Protein AF-X1E036-F1 (afdb_monomer_lite)

Structure (mmCIF, N/CA/C/O backbone):
data_AF-X1E036-F1
#
_entry.id   AF-X1E036-F1
#
loop_
_atom_site.group_PDB
_atom_site.id
_atom_site.type_symbol
_atom_site.label_atom_id
_atom_site.label_alt_id
_atom_site.label_comp_id
_atom_site.label_asym_id
_atom_site.label_entity_id
_atom_site.label_seq_id
_atom_site.pdbx_PDB_ins_code
_atom_site.Cartn_x
_atom_site.Cartn_y
_atom_site.Cartn_z
_atom_site.occupancy
_atom_site.B_iso_or_equiv
_atom_site.auth_seq_id
_atom_site.auth_comp_id
_atom_site.auth_asym_id
_atom_site.auth_atom_id
_atom_site.pdbx_PDB_model_num
ATOM 1 N N . MET A 1 1 ? -11.735 22.036 -45.678 1.00 42.41 1 MET A N 1
ATOM 2 C CA . MET A 1 1 ? -10.714 22.902 -45.049 1.00 42.41 1 MET A CA 1
ATOM 3 C C . MET A 1 1 ? -10.884 22.744 -43.538 1.00 42.41 1 MET A C 1
ATOM 5 O O . MET A 1 1 ? -11.185 23.696 -42.845 1.00 42.41 1 MET A O 1
ATOM 9 N N . GLU A 1 2 ? -10.779 21.503 -43.062 1.00 46.94 2 GLU A N 1
ATOM 10 C CA . GLU A 1 2 ? -11.040 21.057 -41.685 1.00 46.94 2 GLU A CA 1
ATOM 11 C C . GLU A 1 2 ? -10.089 19.874 -41.465 1.00 46.94 2 GLU A C 1
ATOM 13 O O . GLU A 1 2 ? -10.475 18.733 -41.647 1.00 46.94 2 GLU A O 1
ATOM 18 N N . ASP A 1 3 ? -8.796 20.152 -41.287 1.00 43.28 3 ASP A N 1
ATOM 19 C CA . ASP A 1 3 ? -7.785 19.097 -41.058 1.00 43.28 3 ASP A CA 1
ATOM 20 C C . ASP A 1 3 ? -6.546 19.619 -40.301 1.00 43.28 3 ASP A C 1
ATOM 22 O O . ASP A 1 3 ? -5.477 19.031 -40.320 1.00 43.28 3 ASP A O 1
ATOM 26 N N . ARG A 1 4 ? -6.643 20.801 -39.670 1.00 43.25 4 ARG A N 1
ATOM 27 C CA . ARG A 1 4 ? -5.522 21.415 -38.924 1.00 43.25 4 ARG A CA 1
ATOM 28 C C . ARG A 1 4 ? -5.758 21.519 -37.423 1.00 43.25 4 ARG A C 1
ATOM 30 O O . ARG A 1 4 ? -4.828 21.836 -36.696 1.00 43.25 4 ARG A O 1
ATOM 37 N N . THR A 1 5 ? -6.981 21.276 -36.961 1.00 48.09 5 THR A N 1
ATOM 38 C CA . THR A 1 5 ? -7.356 21.392 -35.546 1.00 48.09 5 THR A CA 1
ATOM 39 C C . THR A 1 5 ? -7.108 20.102 -34.764 1.00 48.09 5 THR A C 1
ATOM 41 O O . THR A 1 5 ? -6.798 20.177 -33.578 1.00 48.09 5 THR A O 1
ATOM 44 N N . GLU A 1 6 ? -7.170 18.928 -35.404 1.00 40.09 6 GLU A N 1
ATOM 45 C CA . GLU A 1 6 ? -6.907 17.640 -34.737 1.00 40.09 6 GLU A CA 1
ATOM 46 C C . GLU A 1 6 ? -5.405 17.397 -34.498 1.00 40.09 6 GLU A C 1
ATOM 48 O O . GLU A 1 6 ? -5.024 16.963 -33.409 1.00 40.09 6 GLU A O 1
ATOM 53 N N . GLU A 1 7 ? -4.530 17.777 -35.439 1.00 36.72 7 GLU A N 1
ATOM 54 C CA . GLU A 1 7 ? -3.070 17.687 -35.252 1.00 36.72 7 GLU A CA 1
ATOM 55 C C . GLU A 1 7 ? -2.570 18.578 -34.104 1.00 36.72 7 GLU A C 1
ATOM 57 O O . GLU A 1 7 ? -1.719 18.161 -33.315 1.00 36.72 7 GLU A O 1
ATOM 62 N N . THR A 1 8 ? -3.112 19.790 -33.945 1.00 42.53 8 THR A N 1
ATOM 63 C CA . THR A 1 8 ? -2.677 20.716 -32.887 1.00 42.53 8 THR A CA 1
ATOM 64 C C . THR A 1 8 ? -3.065 20.244 -31.484 1.00 42.53 8 THR A C 1
ATOM 66 O O . THR A 1 8 ? -2.247 20.336 -30.570 1.00 42.53 8 THR A O 1
ATOM 69 N N . VAL A 1 9 ? -4.258 19.658 -31.314 1.00 45.53 9 VAL A N 1
ATOM 70 C CA . VAL A 1 9 ? -4.732 19.157 -30.008 1.00 45.53 9 VAL A CA 1
ATOM 71 C C . VAL A 1 9 ? -3.939 17.920 -29.572 1.00 45.53 9 VAL A C 1
ATOM 73 O O . VAL A 1 9 ? -3.512 17.83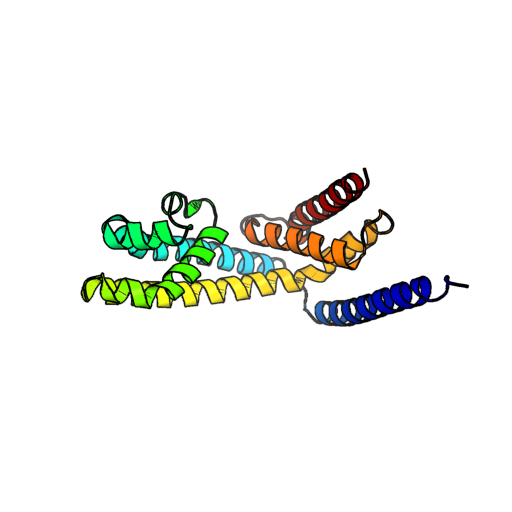1 -28.419 1.00 45.53 9 VAL A O 1
ATOM 76 N N . HIS A 1 10 ? -3.638 17.004 -30.500 1.00 40.03 10 HIS A N 1
ATOM 77 C CA . HIS A 1 10 ? -2.823 15.826 -30.191 1.00 40.03 10 HIS A CA 1
ATOM 78 C C . HIS A 1 10 ? -1.374 16.177 -29.824 1.00 40.03 10 HIS A C 1
ATOM 80 O O . HIS A 1 10 ? -0.767 15.515 -28.977 1.00 40.03 10 HIS A O 1
ATOM 86 N N . THR A 1 11 ? -0.821 17.233 -30.423 1.00 42.44 11 THR A N 1
ATOM 87 C CA . THR A 1 11 ? 0.558 17.664 -30.159 1.00 42.44 11 THR A CA 1
ATOM 88 C C . THR A 1 11 ? 0.688 18.350 -28.790 1.00 42.44 11 THR A C 1
ATOM 90 O O . THR A 1 11 ? 1.682 18.144 -28.093 1.00 42.44 11 THR A O 1
ATOM 93 N N . GLU A 1 12 ? -0.325 19.102 -28.346 1.00 42.06 12 GLU A N 1
ATOM 94 C CA . GLU A 1 12 ? -0.337 19.776 -27.037 1.00 42.06 12 GLU A CA 1
ATOM 95 C C . GLU A 1 12 ? -0.555 18.814 -25.854 1.00 42.06 12 GLU A C 1
ATOM 97 O O . GLU A 1 12 ? 0.140 18.923 -24.836 1.00 42.06 12 GLU A O 1
ATOM 102 N N . GLU A 1 13 ? -1.437 17.816 -25.989 1.00 46.97 13 GLU A N 1
ATOM 103 C CA . GLU A 1 13 ? -1.632 16.770 -24.969 1.00 46.97 13 GLU A CA 1
ATOM 104 C C . GLU A 1 13 ? -0.377 15.906 -24.782 1.00 46.97 13 GLU A C 1
ATOM 106 O O . GLU A 1 13 ? 0.028 15.611 -23.649 1.00 46.97 13 GLU A O 1
ATOM 111 N N . GLN A 1 14 ? 0.303 15.554 -25.881 1.00 46.31 14 GLN A N 1
ATOM 112 C CA . GLN A 1 14 ? 1.576 14.841 -25.804 1.00 46.31 14 GLN A CA 1
ATOM 113 C C . GLN A 1 14 ? 2.649 15.688 -25.108 1.00 46.31 14 GLN A C 1
ATOM 115 O O . GLN A 1 14 ? 3.360 15.165 -24.248 1.00 46.31 14 GLN A O 1
ATOM 120 N N . ASN A 1 15 ? 2.714 16.995 -25.367 1.00 47.44 15 ASN A N 1
ATOM 121 C CA . ASN A 1 15 ? 3.704 17.886 -24.754 1.00 47.44 15 ASN A CA 1
ATOM 122 C C . ASN A 1 15 ? 3.450 18.128 -23.246 1.00 47.44 15 ASN A C 1
ATOM 124 O O . ASN A 1 15 ? 4.388 18.144 -22.442 1.00 47.44 15 ASN A O 1
ATOM 128 N N . SER A 1 16 ? 2.181 18.228 -22.831 1.00 51.03 16 SER A N 1
ATOM 129 C CA . SER A 1 16 ? 1.771 18.320 -21.418 1.00 51.03 16 SER A CA 1
ATOM 130 C C . SER A 1 16 ? 2.067 17.025 -20.642 1.00 51.03 16 SER A C 1
ATOM 132 O O . SER A 1 16 ? 2.633 17.049 -19.538 1.00 51.03 16 SER A O 1
ATOM 134 N N . SER A 1 17 ? 1.782 15.869 -21.254 1.00 56.66 17 SER A N 1
ATOM 135 C CA . SER A 1 17 ? 2.112 14.561 -20.675 1.00 56.66 17 SER A CA 1
ATOM 136 C C . SER A 1 17 ? 3.628 14.351 -20.549 1.00 56.66 17 SER A C 1
ATOM 138 O O . SER A 1 17 ? 4.095 13.835 -19.533 1.00 56.66 17 SER A O 1
ATOM 140 N N . LEU A 1 18 ? 4.419 14.827 -21.517 1.00 55.28 18 LEU A N 1
ATOM 141 C CA . LEU A 1 18 ? 5.884 14.764 -21.503 1.00 55.28 18 LEU A CA 1
ATOM 142 C C . LEU A 1 18 ? 6.500 15.653 -20.411 1.00 55.28 18 LEU A C 1
ATOM 144 O O . LEU A 1 18 ? 7.426 15.208 -19.731 1.00 55.28 18 LEU A O 1
ATOM 148 N N . SER A 1 19 ? 5.960 16.855 -20.180 1.00 61.00 19 SER A N 1
ATOM 149 C CA . SER A 1 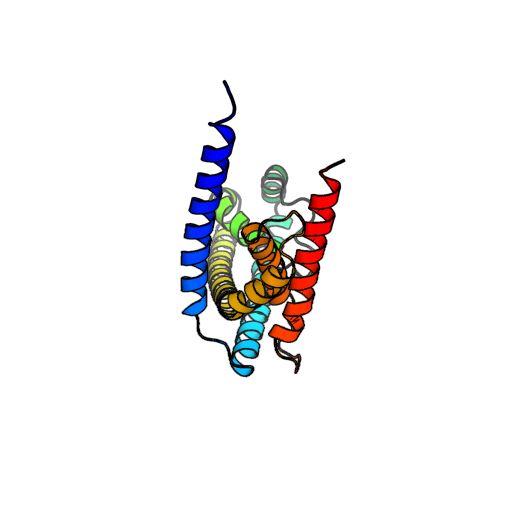19 ? 6.376 17.740 -19.076 1.00 61.00 19 SER A CA 1
ATOM 150 C C . SER A 1 19 ? 6.065 17.129 -17.697 1.00 61.00 19 SER A C 1
ATOM 152 O O . SER A 1 19 ? 6.891 17.141 -16.773 1.00 61.00 19 SER A O 1
ATOM 154 N N . THR A 1 20 ? 4.911 16.466 -17.585 1.00 76.38 20 THR A N 1
ATOM 155 C CA . THR A 1 20 ? 4.510 15.708 -16.387 1.00 76.38 20 THR A CA 1
ATOM 156 C C . THR A 1 20 ? 5.405 14.483 -16.155 1.00 76.38 20 THR A C 1
ATOM 158 O O . THR A 1 20 ? 5.807 14.203 -15.025 1.00 76.38 20 THR A O 1
ATOM 161 N N . ILE A 1 21 ? 5.792 13.767 -17.216 1.00 82.50 21 ILE A N 1
ATOM 162 C CA . ILE A 1 21 ? 6.725 12.635 -17.114 1.00 82.50 21 ILE A CA 1
ATOM 163 C C . ILE A 1 21 ? 8.131 13.124 -16.749 1.00 82.50 21 ILE A C 1
ATOM 165 O O . ILE A 1 21 ? 8.789 12.493 -15.925 1.00 82.50 21 ILE A O 1
ATOM 169 N N . GLY A 1 22 ? 8.600 14.238 -17.316 1.00 86.38 22 GLY A N 1
ATOM 170 C CA . GLY A 1 22 ? 9.922 14.800 -17.025 1.00 86.38 22 GLY A CA 1
ATOM 171 C C . GLY A 1 22 ? 10.107 15.120 -15.541 1.00 86.38 22 GLY A C 1
ATOM 172 O O . GLY A 1 22 ? 11.039 14.614 -14.913 1.00 86.38 22 GLY A O 1
ATOM 173 N N . SER A 1 23 ? 9.170 15.876 -14.961 1.00 87.06 23 SER A N 1
ATOM 174 C CA . SER A 1 23 ? 9.169 16.203 -13.525 1.00 87.06 23 SER A CA 1
ATOM 175 C C . SER A 1 23 ? 9.069 14.957 -12.632 1.00 87.06 23 SER A C 1
ATOM 177 O O . SER A 1 23 ? 9.777 14.848 -11.628 1.00 87.06 23 SER A O 1
ATOM 179 N N . TYR A 1 24 ? 8.263 13.966 -13.025 1.00 89.88 24 TYR A N 1
ATOM 180 C CA . TYR A 1 24 ? 8.199 12.672 -12.344 1.00 89.88 24 TYR A CA 1
ATOM 181 C C . TYR A 1 24 ? 9.543 11.924 -12.375 1.00 89.88 24 TYR A C 1
ATOM 183 O O . TYR A 1 24 ? 10.010 11.444 -11.338 1.00 89.88 24 TYR A O 1
ATOM 191 N N . LEU A 1 25 ? 10.188 11.839 -13.544 1.00 91.31 25 LEU A N 1
ATOM 192 C CA . LEU A 1 25 ? 11.479 11.167 -13.716 1.00 91.31 25 LEU A CA 1
ATOM 193 C C . LEU A 1 25 ? 12.591 11.844 -12.909 1.00 91.31 25 LEU A C 1
ATOM 195 O O . LEU A 1 25 ? 13.431 11.153 -12.326 1.00 91.31 25 LEU A O 1
ATOM 199 N N . GLU A 1 26 ? 12.576 13.174 -12.838 1.00 90.81 26 GLU A N 1
ATOM 200 C CA . GLU A 1 26 ? 13.492 13.935 -11.992 1.00 90.81 26 GLU A CA 1
ATOM 201 C C . GLU A 1 26 ? 13.259 13.623 -10.505 1.00 90.81 26 GLU A C 1
ATOM 203 O O . GLU A 1 26 ? 14.212 13.350 -9.769 1.00 90.81 26 GLU A O 1
ATOM 208 N N . GLY A 1 27 ? 11.994 13.589 -10.073 1.00 90.19 27 GLY A N 1
ATOM 209 C CA . GLY A 1 27 ? 11.611 13.264 -8.699 1.00 90.19 27 GLY A CA 1
ATOM 210 C C . GLY A 1 27 ? 12.123 11.895 -8.250 1.00 90.19 27 GLY A C 1
ATOM 211 O O . GLY A 1 27 ? 12.810 11.794 -7.233 1.00 90.19 27 GLY A O 1
ATOM 212 N N . ILE A 1 28 ? 11.871 10.844 -9.037 1.00 91.81 28 ILE A N 1
ATOM 213 C CA . ILE A 1 28 ? 12.313 9.480 -8.694 1.00 91.81 28 ILE A CA 1
ATOM 214 C C . ILE A 1 28 ? 13.831 9.290 -8.825 1.00 91.81 28 ILE A C 1
ATOM 216 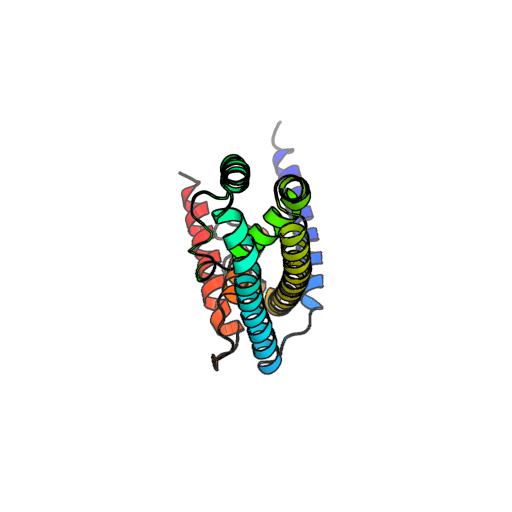O O . ILE A 1 28 ? 14.389 8.358 -8.247 1.00 91.81 28 ILE A O 1
ATOM 220 N N . GLY A 1 29 ? 14.508 10.139 -9.606 1.00 89.44 29 GLY A N 1
ATOM 221 C CA . GLY A 1 29 ? 15.963 10.127 -9.749 1.00 89.44 29 GLY A CA 1
ATOM 222 C C . GLY A 1 29 ? 16.688 10.577 -8.479 1.00 89.44 29 GLY A C 1
ATOM 223 O O . GLY A 1 29 ? 17.793 10.103 -8.215 1.00 89.44 29 GLY A O 1
ATOM 224 N N . LYS A 1 30 ? 16.048 11.440 -7.677 1.00 92.56 30 LYS A N 1
ATOM 225 C CA . LYS A 1 30 ? 16.579 11.975 -6.412 1.00 92.56 30 LYS A CA 1
ATOM 226 C C . LYS A 1 30 ? 16.405 11.015 -5.230 1.00 92.56 30 LYS A C 1
ATOM 228 O O . LYS A 1 30 ? 17.098 11.161 -4.225 1.00 92.56 30 LYS A O 1
ATOM 233 N N . THR A 1 31 ? 15.503 10.036 -5.323 1.00 91.75 31 THR A N 1
ATOM 234 C CA . THR A 1 31 ? 15.271 9.070 -4.242 1.00 91.75 31 THR A CA 1
ATOM 235 C C . THR A 1 31 ? 16.433 8.068 -4.140 1.00 91.75 31 THR A C 1
ATOM 237 O O . THR A 1 31 ? 16.758 7.409 -5.135 1.00 91.75 31 THR A O 1
ATOM 240 N N . PRO A 1 32 ? 17.058 7.902 -2.957 1.00 92.75 32 PRO A N 1
ATOM 241 C CA . PRO A 1 32 ? 18.135 6.936 -2.769 1.00 92.75 32 PRO A CA 1
ATOM 242 C C . PRO A 1 32 ? 17.632 5.491 -2.895 1.00 92.75 32 PRO A C 1
ATOM 244 O O . PRO A 1 32 ? 16.486 5.176 -2.569 1.00 92.75 32 PRO A O 1
ATOM 247 N N . LEU A 1 33 ? 18.513 4.604 -3.363 1.00 93.88 33 LEU A N 1
ATOM 248 C CA . LEU A 1 33 ? 18.241 3.168 -3.412 1.00 93.88 33 LEU A CA 1
ATOM 249 C C . LEU A 1 33 ? 18.361 2.561 -2.014 1.00 93.88 33 LEU A C 1
ATOM 251 O O . LEU A 1 33 ? 19.227 2.959 -1.241 1.00 93.88 33 LEU A O 1
ATOM 255 N N . LEU A 1 34 ? 17.529 1.560 -1.735 1.00 94.69 34 LEU A N 1
ATOM 256 C CA . LEU A 1 34 ? 17.585 0.817 -0.481 1.00 94.69 34 LEU A CA 1
ATOM 257 C C . LEU A 1 34 ? 18.622 -0.310 -0.552 1.00 94.69 34 LEU A C 1
ATOM 259 O O . LEU A 1 34 ? 18.769 -0.996 -1.577 1.00 94.69 34 LEU A O 1
ATOM 263 N N . THR A 1 35 ? 19.306 -0.537 0.563 1.00 95.75 35 THR A N 1
ATOM 264 C CA . THR A 1 35 ? 20.093 -1.751 0.793 1.00 95.75 35 THR A CA 1
ATOM 265 C C . THR A 1 35 ? 19.175 -2.955 1.020 1.00 95.75 35 THR A C 1
ATOM 267 O O . THR A 1 35 ? 17.964 -2.826 1.220 1.00 95.75 35 THR A O 1
ATOM 270 N N . LYS A 1 36 ? 19.739 -4.168 0.988 1.00 93.75 36 LYS A N 1
ATOM 271 C CA . LYS A 1 36 ? 18.973 -5.397 1.248 1.00 93.75 36 LYS A CA 1
ATOM 272 C C . LYS A 1 36 ? 18.427 -5.416 2.682 1.00 93.75 36 LYS A C 1
ATOM 274 O O . LYS A 1 36 ? 17.318 -5.889 2.928 1.00 93.75 36 LYS A O 1
ATOM 279 N N . GLU A 1 37 ? 19.210 -4.900 3.617 1.00 93.81 37 GLU A N 1
ATOM 280 C CA . GLU A 1 37 ? 18.885 -4.793 5.031 1.00 93.81 37 GLU A CA 1
ATOM 281 C C . GLU A 1 37 ? 17.745 -3.789 5.236 1.00 93.81 37 GLU A C 1
ATOM 283 O O . GLU A 1 37 ? 16.747 -4.125 5.872 1.00 93.81 37 GLU A O 1
ATOM 288 N N . GLU A 1 38 ? 17.819 -2.615 4.603 1.00 95.56 38 GLU A N 1
ATOM 289 C CA . GLU A 1 38 ? 16.750 -1.612 4.650 1.00 95.56 38 GLU A CA 1
ATOM 290 C C . GLU A 1 38 ? 15.446 -2.117 4.011 1.00 95.56 38 GLU A C 1
ATOM 292 O O . GLU A 1 38 ? 14.366 -1.899 4.567 1.00 95.56 38 GLU A O 1
ATOM 297 N N . GLU A 1 39 ? 15.526 -2.827 2.874 1.00 95.38 39 GLU A N 1
ATOM 298 C CA . GLU A 1 39 ? 14.379 -3.502 2.242 1.00 95.38 39 GLU A CA 1
ATOM 299 C C . GLU A 1 39 ? 13.704 -4.467 3.230 1.00 95.38 39 GLU A C 1
ATOM 301 O O . GLU A 1 39 ? 12.476 -4.473 3.371 1.00 95.38 39 GLU A O 1
ATOM 306 N N . ARG A 1 40 ? 14.505 -5.273 3.938 1.00 94.69 40 ARG A N 1
ATOM 307 C CA . ARG A 1 40 ? 14.022 -6.247 4.920 1.00 94.69 40 ARG A CA 1
ATOM 308 C C . ARG A 1 40 ? 13.373 -5.569 6.123 1.00 94.69 40 ARG A C 1
ATOM 310 O O . ARG A 1 40 ? 12.308 -6.005 6.560 1.00 94.69 40 ARG A O 1
ATOM 317 N N . GLU A 1 41 ? 13.989 -4.524 6.661 1.00 95.62 41 GLU A N 1
ATOM 318 C CA . GLU A 1 41 ? 13.446 -3.788 7.803 1.00 95.62 41 GLU A CA 1
ATOM 319 C C . GLU A 1 41 ? 12.133 -3.081 7.466 1.00 95.62 41 GLU A C 1
ATOM 321 O O . GLU A 1 41 ? 11.172 -3.182 8.232 1.00 95.62 41 GLU A O 1
ATOM 326 N N . LEU A 1 42 ? 12.058 -2.419 6.307 1.00 95.56 42 LEU A N 1
ATOM 327 C CA . LEU A 1 42 ? 10.830 -1.786 5.824 1.00 95.56 42 LEU A CA 1
ATOM 328 C C . LEU A 1 42 ? 9.708 -2.810 5.661 1.00 95.56 42 LEU A C 1
ATOM 330 O O . LEU A 1 42 ? 8.620 -2.634 6.210 1.00 95.56 42 LEU A O 1
ATOM 334 N N . ALA A 1 43 ? 9.983 -3.919 4.973 1.00 94.88 43 ALA A N 1
ATOM 335 C CA . ALA A 1 43 ? 9.006 -4.982 4.776 1.00 94.88 43 ALA A CA 1
ATOM 336 C C . ALA A 1 43 ? 8.540 -5.604 6.106 1.00 94.88 43 ALA A C 1
ATOM 338 O O . ALA A 1 43 ? 7.357 -5.920 6.267 1.00 94.88 43 ALA A O 1
ATOM 339 N N . LYS A 1 44 ? 9.445 -5.738 7.085 1.00 95.56 44 LYS A N 1
ATOM 340 C CA . LYS A 1 44 ? 9.108 -6.188 8.440 1.00 95.56 44 LYS A CA 1
ATOM 341 C C . LYS A 1 44 ? 8.153 -5.210 9.131 1.00 95.56 44 LYS A C 1
ATOM 343 O O . LYS A 1 44 ? 7.092 -5.649 9.572 1.00 95.56 44 LYS A O 1
ATOM 348 N N . ARG A 1 45 ? 8.469 -3.908 9.160 1.00 95.75 45 ARG A N 1
ATOM 349 C CA . ARG A 1 45 ? 7.608 -2.884 9.784 1.00 95.75 45 ARG A CA 1
ATOM 350 C C . ARG A 1 45 ? 6.229 -2.802 9.136 1.00 95.75 45 ARG A C 1
ATOM 352 O O . ARG A 1 45 ? 5.229 -2.750 9.847 1.00 95.75 45 ARG A O 1
ATOM 359 N N . ILE A 1 46 ? 6.156 -2.880 7.804 1.00 93.50 46 ILE A N 1
ATOM 360 C CA . ILE A 1 46 ? 4.882 -2.911 7.068 1.00 93.50 46 ILE A CA 1
ATOM 361 C C . ILE A 1 46 ? 4.042 -4.121 7.501 1.00 93.50 46 ILE A C 1
ATOM 363 O O . ILE A 1 46 ? 2.847 -3.986 7.772 1.00 93.50 46 ILE A O 1
ATOM 367 N N . LYS A 1 47 ? 4.648 -5.311 7.590 1.00 91.62 47 LYS A N 1
ATOM 368 C CA . LYS A 1 47 ? 3.951 -6.550 7.972 1.00 91.62 47 LYS A CA 1
ATOM 369 C C . LYS A 1 47 ? 3.487 -6.528 9.431 1.00 91.62 47 LYS A C 1
ATOM 371 O O . LYS A 1 47 ? 2.330 -6.849 9.697 1.00 91.62 47 LYS A O 1
ATOM 376 N N . GLU A 1 48 ? 4.348 -6.111 10.354 1.00 93.00 48 GLU A N 1
ATOM 377 C CA . GLU A 1 48 ? 4.018 -5.984 11.780 1.00 93.00 48 GLU A CA 1
ATOM 378 C C . GLU A 1 48 ? 2.939 -4.924 12.019 1.00 93.00 48 GLU A C 1
ATOM 380 O O . GLU A 1 48 ? 1.993 -5.154 12.772 1.00 93.00 48 GLU A O 1
ATOM 385 N N . GLY A 1 49 ? 3.021 -3.789 11.326 1.00 92.69 49 GLY A N 1
ATOM 386 C CA . GLY A 1 49 ? 2.016 -2.739 11.406 1.00 92.69 49 GLY A CA 1
ATOM 387 C C . GLY A 1 49 ? 0.647 -3.187 10.882 1.00 92.69 49 GLY A C 1
ATOM 388 O O . GLY A 1 49 ? -0.361 -2.962 11.551 1.00 92.69 49 GLY A O 1
ATOM 389 N N . LYS A 1 50 ? 0.597 -3.925 9.762 1.00 89.25 50 LYS A N 1
ATOM 390 C CA . LYS A 1 50 ? -0.641 -4.555 9.260 1.00 89.25 50 LYS A CA 1
ATOM 391 C C . LYS A 1 50 ? -1.244 -5.530 10.279 1.00 89.25 50 LYS A C 1
ATOM 393 O O . LYS A 1 50 ? -2.444 -5.477 10.538 1.00 89.25 50 LYS A O 1
ATOM 398 N N . GLN A 1 51 ? -0.423 -6.380 10.897 1.00 89.69 51 GLN A N 1
ATOM 399 C CA . GLN A 1 51 ? -0.874 -7.305 11.948 1.00 89.69 51 GLN A CA 1
ATOM 400 C C . GLN A 1 51 ? -1.402 -6.563 13.179 1.00 89.69 51 GLN A C 1
ATOM 402 O O . GLN A 1 51 ? -2.450 -6.918 13.721 1.00 89.69 51 GLN A O 1
ATOM 407 N N . LYS A 1 52 ? -0.717 -5.492 13.588 1.00 92.25 52 LYS A N 1
ATOM 408 C CA . LYS A 1 52 ? -1.148 -4.649 14.700 1.00 92.25 52 LYS A CA 1
ATOM 409 C C . LYS A 1 52 ? -2.480 -3.956 14.405 1.00 92.25 52 LYS A C 1
ATOM 411 O O . LYS A 1 52 ? -3.341 -3.923 15.279 1.00 92.25 52 LYS A O 1
ATOM 416 N N . LEU A 1 53 ? -2.690 -3.460 13.182 1.00 90.38 53 LEU A N 1
ATOM 417 C CA . LEU A 1 53 ? -3.981 -2.905 12.762 1.00 90.38 53 LEU A CA 1
ATOM 418 C C . LEU A 1 53 ? -5.100 -3.935 12.882 1.00 90.38 53 LEU A C 1
ATOM 420 O O . LEU A 1 53 ? -6.130 -3.639 13.478 1.00 90.38 53 LEU A O 1
ATOM 424 N N . ILE A 1 54 ? -4.887 -5.153 12.381 1.00 88.19 54 ILE A N 1
ATOM 425 C CA . ILE A 1 54 ? -5.870 -6.234 12.502 1.00 88.19 54 ILE A CA 1
ATOM 426 C C . ILE A 1 54 ? -6.218 -6.482 13.973 1.00 88.19 54 ILE A C 1
ATOM 428 O O . ILE A 1 54 ? -7.395 -6.536 14.329 1.00 88.19 54 ILE A O 1
ATOM 432 N N . GLN A 1 55 ? -5.206 -6.588 14.838 1.00 89.56 55 GLN A N 1
ATOM 433 C CA . GLN A 1 55 ? -5.406 -6.819 16.267 1.00 89.56 55 GLN A CA 1
ATOM 434 C C . GLN A 1 55 ? -6.199 -5.686 16.931 1.00 89.56 55 GLN A C 1
ATOM 436 O O . GLN A 1 55 ? -7.135 -5.962 17.681 1.00 89.56 55 GLN A O 1
ATOM 441 N N . LEU A 1 56 ? -5.856 -4.427 16.639 1.00 90.56 56 LEU A N 1
ATOM 442 C CA . LEU A 1 56 ? -6.564 -3.256 17.159 1.00 90.56 56 LEU A CA 1
ATOM 443 C C . LEU A 1 56 ? -8.030 -3.258 16.716 1.00 90.56 56 LEU A C 1
ATOM 445 O O . LEU A 1 56 ? -8.921 -3.008 17.526 1.00 90.56 56 LEU A O 1
ATOM 449 N N . MET A 1 57 ? -8.297 -3.620 15.462 1.00 87.00 57 MET A N 1
ATOM 450 C CA . MET A 1 57 ? -9.644 -3.585 14.896 1.00 87.00 57 MET A CA 1
ATOM 451 C C . MET A 1 57 ? -10.577 -4.674 15.432 1.00 87.00 57 MET A C 1
ATOM 453 O O . MET A 1 57 ? -11.793 -4.486 15.367 1.00 87.00 57 MET A O 1
ATOM 457 N N . ARG A 1 58 ? -10.069 -5.760 16.034 1.00 85.56 58 ARG A N 1
ATOM 458 C CA . ARG A 1 58 ? -10.917 -6.803 16.651 1.00 85.56 58 ARG A CA 1
ATOM 459 C C . ARG A 1 58 ? -11.852 -6.232 17.724 1.00 85.56 58 ARG A C 1
ATOM 461 O O . ARG A 1 58 ? -13.042 -6.519 17.712 1.00 85.56 58 ARG A O 1
ATOM 468 N N . GLY A 1 59 ? -11.347 -5.343 18.584 1.00 85.06 59 GLY A N 1
ATOM 469 C CA . GLY A 1 59 ? -12.129 -4.753 19.677 1.00 85.06 59 GLY A CA 1
ATOM 470 C C . GLY A 1 59 ? -13.354 -3.950 19.210 1.00 85.06 59 GLY A C 1
ATOM 471 O O . GLY A 1 59 ? -14.469 -4.271 19.620 1.00 85.06 59 GLY A O 1
ATOM 472 N N . PRO A 1 60 ? -13.187 -2.918 18.360 1.00 84.62 60 PRO A N 1
ATOM 473 C CA . PRO A 1 60 ? -14.303 -2.171 17.785 1.00 84.62 60 PRO A CA 1
ATOM 474 C C . PRO A 1 60 ? -15.258 -3.066 16.992 1.00 84.62 60 PRO A C 1
ATOM 476 O O . PRO A 1 60 ? -16.468 -2.908 17.118 1.00 84.62 60 PRO A O 1
ATOM 479 N N . SER A 1 61 ? -14.730 -4.042 16.245 1.00 82.81 61 SER A N 1
ATOM 480 C CA . SER A 1 61 ? -15.544 -5.000 15.482 1.00 82.81 61 SER A CA 1
ATOM 481 C C . SER A 1 61 ? -16.483 -5.801 16.384 1.00 82.81 61 SER A C 1
ATOM 483 O O . SER A 1 61 ? -17.667 -5.923 16.083 1.00 82.81 61 SER A O 1
ATOM 485 N N . ASP A 1 62 ? -15.990 -6.294 17.523 1.00 84.06 62 ASP A N 1
ATOM 486 C CA . ASP A 1 62 ? -16.805 -7.038 18.488 1.00 84.06 62 ASP A CA 1
ATOM 487 C C . ASP A 1 62 ? -17.909 -6.175 19.105 1.00 84.06 62 ASP A C 1
ATOM 489 O O . ASP A 1 62 ? -19.020 -6.657 19.324 1.00 84.06 62 ASP A O 1
ATOM 493 N N . ILE A 1 63 ? -17.622 -4.899 19.386 1.00 83.69 63 ILE A N 1
ATOM 494 C CA . ILE A 1 63 ? -18.613 -3.961 19.936 1.00 83.69 63 ILE A CA 1
ATOM 495 C C . ILE A 1 63 ? -19.697 -3.670 18.895 1.00 83.69 63 ILE A C 1
ATOM 497 O O . ILE A 1 63 ? -20.885 -3.715 19.214 1.00 83.69 63 ILE A O 1
ATOM 501 N N . ILE A 1 64 ? -19.294 -3.423 17.647 1.00 82.56 64 ILE A N 1
ATOM 502 C CA . ILE A 1 64 ? -20.211 -3.182 16.531 1.00 82.56 64 ILE A CA 1
ATOM 503 C C . ILE A 1 64 ? -21.102 -4.402 16.310 1.00 82.56 64 ILE A C 1
ATOM 505 O O . ILE A 1 64 ? -22.318 -4.259 16.284 1.00 82.56 64 ILE A O 1
ATOM 509 N N . ASN A 1 65 ? -20.521 -5.602 16.235 1.00 81.50 65 ASN A N 1
ATOM 510 C CA . ASN A 1 65 ? -21.260 -6.841 15.984 1.00 81.50 65 ASN A CA 1
ATOM 511 C C . ASN A 1 65 ? -22.243 -7.209 17.104 1.00 81.50 65 ASN A C 1
ATOM 513 O O . ASN A 1 65 ? -23.221 -7.909 16.852 1.00 81.50 65 ASN A O 1
ATOM 517 N N . LYS A 1 66 ? -22.012 -6.744 18.336 1.00 84.00 66 LYS A N 1
ATOM 518 C CA . LYS A 1 66 ? -22.918 -6.974 19.473 1.00 84.00 66 LYS A CA 1
ATOM 519 C C . LYS A 1 66 ? -24.052 -5.952 19.564 1.00 84.00 66 LYS A C 1
ATOM 521 O O . LYS A 1 66 ? -25.011 -6.196 20.292 1.00 84.00 66 LYS A O 1
ATOM 526 N N . ASN A 1 67 ? -23.975 -4.830 18.847 1.00 82.69 67 ASN A N 1
ATOM 527 C CA . ASN A 1 67 ? -24.984 -3.776 18.894 1.00 82.69 67 ASN A CA 1
ATOM 528 C C . ASN A 1 67 ? -25.787 -3.728 17.582 1.00 82.69 67 ASN A C 1
ATOM 530 O O . ASN A 1 67 ? -25.282 -3.337 16.529 1.00 82.69 67 ASN A O 1
ATOM 534 N N . ARG A 1 68 ? -27.072 -4.099 17.658 1.00 81.62 68 ARG A N 1
ATOM 535 C CA . ARG A 1 68 ? -27.976 -4.168 16.498 1.00 81.62 68 ARG A CA 1
ATOM 536 C C . ARG A 1 68 ? -28.143 -2.820 15.790 1.00 81.62 68 ARG A C 1
ATOM 538 O O . ARG A 1 68 ? -28.234 -2.793 14.567 1.00 81.62 68 ARG A O 1
ATOM 545 N N . GLU A 1 69 ? -28.176 -1.719 16.533 1.00 81.75 69 GLU A N 1
ATOM 546 C CA . GLU A 1 69 ? -28.341 -0.377 15.968 1.00 81.75 69 GLU A CA 1
ATOM 547 C C . GLU A 1 69 ? -27.093 0.053 15.188 1.00 81.75 69 GLU A C 1
ATOM 549 O O . GLU A 1 69 ? -27.205 0.523 14.054 1.00 81.75 69 GLU A O 1
ATOM 554 N N . LEU A 1 70 ? -25.900 -0.221 15.733 1.00 79.62 70 LEU A N 1
ATOM 555 C CA . LEU A 1 70 ? -24.640 -0.025 15.012 1.00 79.62 70 LEU A CA 1
ATOM 556 C C . LEU A 1 70 ? -24.578 -0.895 13.755 1.00 79.62 70 LEU A C 1
ATOM 558 O O . LEU A 1 70 ? -24.263 -0.389 12.680 1.00 79.62 70 LEU A O 1
ATOM 562 N N . LEU A 1 71 ? -24.922 -2.182 13.853 1.00 76.62 71 LEU A N 1
ATOM 563 C CA . LEU A 1 71 ? -24.958 -3.077 12.694 1.00 76.62 71 LEU A CA 1
ATOM 564 C C . LEU A 1 71 ? -25.834 -2.525 11.564 1.00 76.62 71 LEU A C 1
ATOM 566 O O . LEU A 1 71 ? -25.402 -2.516 10.413 1.00 76.62 71 LEU A O 1
ATOM 570 N N . VAL A 1 72 ? -27.034 -2.030 11.880 1.00 80.06 72 VAL A N 1
ATOM 571 C CA . VAL A 1 72 ? -27.944 -1.441 10.885 1.00 80.06 72 VAL A CA 1
ATOM 572 C C . VAL A 1 72 ? -27.375 -0.146 10.304 1.00 80.06 72 VAL A C 1
ATOM 574 O O . VAL A 1 72 ? -27.420 0.040 9.085 1.00 80.06 72 VAL A O 1
ATOM 577 N N . LEU A 1 73 ? -26.811 0.732 11.140 1.00 78.12 73 LEU A N 1
ATOM 578 C CA . LEU A 1 73 ? -26.161 1.974 10.703 1.00 78.12 73 LEU A CA 1
ATOM 579 C C . LEU A 1 73 ? -25.072 1.686 9.666 1.00 78.12 73 LEU A C 1
ATOM 581 O O . LEU A 1 73 ? -25.000 2.317 8.611 1.00 78.12 73 LEU A O 1
ATOM 585 N N . PHE A 1 74 ? -24.274 0.666 9.937 1.00 71.81 74 PHE A N 1
ATOM 586 C CA . PHE A 1 74 ? -23.160 0.286 9.097 1.00 71.81 74 PHE A CA 1
ATOM 587 C C . PHE A 1 74 ? -23.562 -0.529 7.856 1.00 71.81 74 PHE A C 1
ATOM 589 O O . PHE A 1 74 ? -22.925 -0.402 6.806 1.00 71.81 74 PHE A O 1
ATOM 596 N N . GLN A 1 75 ? -24.636 -1.321 7.923 1.00 74.31 75 GLN A N 1
ATOM 597 C CA . GLN A 1 75 ? -25.222 -1.986 6.753 1.00 74.31 75 GLN A CA 1
ATOM 598 C C . GLN A 1 75 ? -25.805 -0.975 5.758 1.00 74.31 75 GLN A C 1
ATOM 600 O O . GLN A 1 75 ? -25.586 -1.119 4.555 1.00 74.31 75 GLN A O 1
ATOM 605 N N . LYS A 1 76 ? -26.473 0.082 6.243 1.00 69.62 76 LYS A N 1
ATOM 606 C CA . LYS A 1 76 ? -26.984 1.175 5.396 1.00 69.62 76 LYS A CA 1
ATOM 607 C C . LYS A 1 76 ? -25.866 1.958 4.698 1.00 69.62 76 LYS A C 1
ATOM 609 O O . LYS A 1 76 ? -26.072 2.443 3.594 1.00 69.62 76 LYS A O 1
ATOM 614 N N . GLY A 1 77 ? -24.675 2.022 5.298 1.00 61.97 77 GLY A N 1
ATOM 615 C CA . GLY A 1 77 ? -23.470 2.596 4.685 1.00 61.97 77 GLY A CA 1
ATOM 616 C C . GLY A 1 77 ? -22.814 1.730 3.595 1.00 61.97 77 GLY A C 1
ATOM 617 O O . GLY A 1 77 ? -21.744 2.083 3.108 1.00 61.97 77 GLY A O 1
ATOM 618 N N . GLY A 1 78 ? -23.396 0.579 3.233 1.00 56.88 78 GLY A N 1
ATOM 619 C CA . GLY A 1 78 ? -22.977 -0.238 2.085 1.00 56.88 78 GLY A CA 1
ATOM 620 C C . GLY A 1 78 ? -21.687 -1.054 2.253 1.00 56.88 78 GLY A C 1
ATOM 621 O O . GLY A 1 78 ? -21.318 -1.782 1.336 1.00 56.88 78 GLY A O 1
ATOM 622 N N . LYS A 1 79 ? -20.993 -0.989 3.402 1.00 58.81 79 LYS A N 1
ATOM 623 C CA . LYS A 1 79 ? -19.653 -1.603 3.575 1.00 58.81 79 LYS A CA 1
ATOM 624 C C . LYS A 1 79 ? -19.567 -2.762 4.577 1.00 58.81 79 LYS A C 1
ATOM 626 O O . LYS A 1 79 ? -18.543 -3.449 4.627 1.00 58.81 79 LYS A O 1
ATOM 631 N N . LEU A 1 80 ? -20.629 -3.040 5.340 1.00 53.12 80 LEU A N 1
ATOM 632 C CA . LEU A 1 80 ? -20.538 -3.955 6.489 1.00 53.12 80 LEU A CA 1
ATOM 633 C C . LEU A 1 80 ? -21.002 -5.398 6.267 1.00 53.12 80 LEU A C 1
ATOM 635 O O . LEU A 1 80 ? -20.837 -6.222 7.160 1.00 53.12 80 LEU A O 1
ATOM 639 N N . SER A 1 81 ? -21.581 -5.744 5.115 1.00 45.69 81 SER A N 1
ATOM 640 C CA . SER A 1 81 ? -22.378 -6.978 5.026 1.00 45.69 81 SER A CA 1
ATOM 641 C C . SER A 1 81 ? -21.599 -8.299 5.197 1.00 45.69 81 SER A C 1
ATOM 643 O O . SER A 1 81 ? -22.256 -9.319 5.386 1.00 45.69 81 SER A O 1
ATOM 645 N N . LYS A 1 82 ? -20.254 -8.340 5.122 1.00 49.59 82 LYS A N 1
ATOM 646 C CA . LYS A 1 82 ? -19.492 -9.617 5.170 1.00 49.59 82 LYS A CA 1
ATOM 647 C C . LYS A 1 82 ? -18.100 -9.596 5.845 1.00 49.59 82 LYS A C 1
ATOM 649 O O . LYS A 1 82 ? -17.476 -10.643 5.935 1.00 49.59 82 LYS A O 1
ATOM 654 N N . ASN A 1 83 ? -17.564 -8.453 6.296 1.00 49.78 83 ASN A N 1
ATOM 655 C CA . ASN A 1 83 ? -16.097 -8.252 6.286 1.00 49.78 83 ASN A CA 1
ATOM 656 C C . ASN A 1 83 ? -15.322 -8.357 7.619 1.00 49.78 83 ASN A C 1
ATOM 658 O O . ASN A 1 83 ? -14.097 -8.443 7.562 1.00 49.78 83 ASN A O 1
ATOM 662 N N . PHE A 1 84 ? -15.950 -8.367 8.800 1.00 55.12 84 PHE A N 1
ATOM 663 C CA . PHE A 1 84 ? -15.171 -8.411 10.055 1.00 55.12 84 PHE A CA 1
ATOM 664 C C . PHE A 1 84 ? -14.488 -9.768 10.315 1.00 55.12 84 PHE A C 1
ATOM 666 O O . PHE A 1 84 ? -13.476 -9.813 11.007 1.00 55.12 84 PHE A O 1
ATOM 673 N N . GLY A 1 85 ? -14.990 -10.862 9.727 1.00 53.03 85 GLY A N 1
ATOM 674 C CA . GLY A 1 85 ? -14.391 -12.200 9.852 1.00 53.03 85 GLY A CA 1
ATOM 675 C C . GLY A 1 85 ? -13.169 -12.449 8.956 1.00 53.03 85 GLY A C 1
ATOM 676 O O . GLY A 1 85 ? -12.389 -13.351 9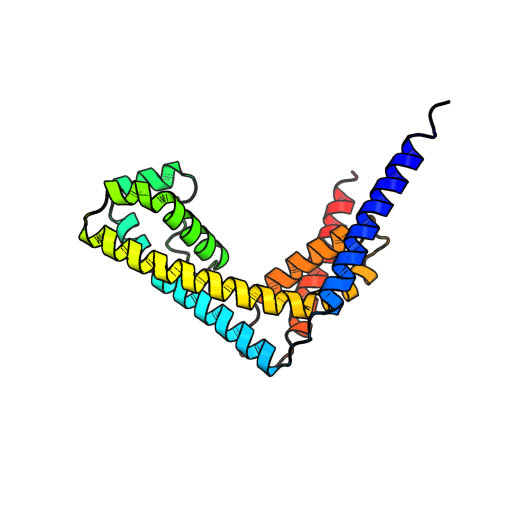.236 1.00 53.03 85 GLY A O 1
ATOM 677 N N . ASP A 1 86 ? -12.968 -11.639 7.911 1.00 59.03 86 ASP A N 1
ATOM 678 C CA . ASP A 1 86 ? -11.893 -11.805 6.917 1.00 59.03 86 ASP A CA 1
ATOM 679 C C . ASP A 1 86 ? -10.777 -10.745 7.054 1.00 59.03 86 ASP A C 1
ATOM 681 O O . ASP A 1 86 ? -9.974 -10.566 6.134 1.00 59.03 86 ASP A O 1
ATOM 685 N N . LEU A 1 87 ? -10.701 -10.033 8.189 1.00 58.28 87 LEU A N 1
ATOM 686 C CA . LEU A 1 87 ? -9.689 -8.987 8.429 1.00 58.28 87 LEU A CA 1
ATOM 687 C C . LEU A 1 87 ? -8.251 -9.510 8.247 1.00 58.28 87 LEU A C 1
ATOM 689 O O . LEU A 1 87 ? -7.389 -8.782 7.764 1.00 58.28 87 LEU A O 1
ATOM 693 N N . ASP A 1 88 ? -8.013 -10.787 8.556 1.00 57.81 88 ASP A N 1
ATOM 694 C CA . ASP A 1 88 ? -6.713 -11.446 8.379 1.00 57.81 88 ASP A CA 1
ATOM 695 C C . ASP A 1 88 ? -6.342 -11.684 6.898 1.00 57.81 88 ASP A C 1
ATOM 697 O O . ASP A 1 88 ? -5.164 -11.829 6.568 1.00 57.81 88 ASP A O 1
ATOM 701 N N . ARG A 1 89 ? -7.321 -11.725 5.981 1.00 62.97 89 ARG A N 1
ATOM 702 C CA . ARG A 1 89 ? -7.110 -12.118 4.573 1.00 62.97 89 ARG A CA 1
ATOM 703 C C . ARG A 1 89 ? -6.861 -10.950 3.627 1.00 62.97 89 ARG A C 1
ATOM 705 O O . ARG A 1 89 ? -6.300 -11.159 2.551 1.00 62.97 89 ARG A O 1
ATOM 712 N N . ASN A 1 90 ? -7.286 -9.738 3.985 1.00 67.62 90 ASN A N 1
ATOM 713 C CA . ASN A 1 90 ? -7.146 -8.571 3.116 1.00 67.62 90 ASN A CA 1
ATOM 714 C C . ASN A 1 90 ? -6.729 -7.317 3.910 1.00 67.62 90 ASN A C 1
ATOM 716 O O . ASN A 1 90 ? -7.592 -6.602 4.422 1.00 67.62 90 ASN A O 1
ATOM 720 N N . PRO A 1 91 ? -5.417 -7.024 3.988 1.00 67.00 91 PRO A N 1
ATOM 721 C CA . PRO A 1 91 ? -4.896 -5.866 4.714 1.00 67.00 91 PRO A CA 1
ATOM 722 C C . PRO A 1 91 ? -5.434 -4.519 4.215 1.00 67.00 91 PRO A C 1
ATOM 724 O O . PRO A 1 91 ? -5.590 -3.600 5.016 1.00 67.00 91 PRO A O 1
ATOM 727 N N . ASP A 1 92 ? -5.752 -4.401 2.922 1.00 72.38 92 ASP A N 1
ATOM 728 C CA . ASP A 1 92 ? -6.288 -3.161 2.348 1.00 72.38 92 ASP A CA 1
ATOM 729 C C . ASP A 1 92 ? -7.692 -2.870 2.896 1.00 72.38 92 ASP A C 1
ATOM 731 O O . ASP A 1 92 ? -7.994 -1.740 3.278 1.00 72.38 92 ASP A O 1
ATOM 735 N N . LYS A 1 93 ? -8.509 -3.915 3.094 1.00 76.94 93 LYS A N 1
ATOM 736 C CA . LYS A 1 93 ? -9.816 -3.776 3.757 1.00 76.94 93 LYS A CA 1
ATOM 737 C C . LYS A 1 93 ? -9.696 -3.290 5.200 1.00 76.94 93 LYS A C 1
ATOM 739 O O . LYS A 1 93 ? -10.579 -2.583 5.675 1.00 76.94 93 LYS A O 1
ATOM 744 N N . VAL A 1 94 ? -8.631 -3.665 5.914 1.00 79.31 94 VAL A N 1
ATOM 745 C CA . VAL A 1 94 ? -8.416 -3.225 7.304 1.00 79.31 94 VAL A CA 1
ATOM 746 C C . VAL A 1 94 ? -8.156 -1.721 7.341 1.00 79.31 94 VAL A C 1
ATOM 748 O O . VAL A 1 94 ? -8.727 -1.027 8.179 1.00 79.31 94 VAL A O 1
ATOM 751 N N . ARG A 1 95 ? -7.349 -1.208 6.404 1.00 82.88 95 ARG A N 1
ATOM 752 C CA . ARG A 1 95 ? -7.101 0.231 6.252 1.00 82.88 95 ARG A CA 1
ATOM 753 C C . ARG A 1 95 ? -8.399 0.992 5.975 1.00 82.88 95 ARG A C 1
ATOM 755 O O . ARG A 1 95 ? -8.690 1.950 6.684 1.00 82.88 95 ARG A O 1
ATOM 762 N N . GLU A 1 96 ? -9.185 0.530 5.004 1.00 82.75 96 GLU A N 1
ATOM 763 C CA . GLU A 1 96 ? -10.482 1.136 4.669 1.00 82.75 96 GLU A CA 1
ATOM 764 C C . GLU A 1 96 ? -11.465 1.104 5.846 1.00 82.75 96 GLU A C 1
ATOM 766 O O . GLU A 1 96 ? -12.253 2.030 6.027 1.00 82.75 96 GLU A O 1
ATOM 771 N N . MET A 1 97 ? -11.416 0.051 6.666 1.00 81.75 97 MET A N 1
ATOM 772 C CA . MET A 1 97 ? -12.243 -0.047 7.865 1.00 81.75 97 MET A CA 1
ATOM 773 C C . MET A 1 97 ? -11.846 0.996 8.913 1.00 81.75 97 MET A C 1
ATOM 775 O O . MET A 1 97 ? -12.725 1.572 9.546 1.00 81.75 97 MET A O 1
ATOM 779 N N . VAL A 1 98 ? -10.548 1.263 9.095 1.00 86.81 98 VAL A N 1
ATOM 780 C CA . VAL A 1 98 ? -10.079 2.326 10.002 1.00 86.81 98 VAL A CA 1
ATOM 781 C C . VAL A 1 98 ? -10.609 3.687 9.546 1.00 86.81 98 VAL A C 1
ATOM 783 O O . VAL A 1 98 ? -11.201 4.384 10.363 1.00 86.81 98 VAL A O 1
ATOM 786 N N . ASP A 1 99 ? -10.475 4.019 8.254 1.00 87.56 99 ASP A N 1
ATOM 787 C CA . ASP A 1 99 ? -11.024 5.261 7.671 1.00 87.56 99 ASP A CA 1
ATOM 788 C C . ASP A 1 99 ? -12.524 5.396 7.917 1.00 87.56 99 ASP A C 1
ATOM 790 O O . ASP A 1 99 ? -13.041 6.441 8.308 1.00 87.56 99 ASP A O 1
ATOM 794 N N . PHE A 1 100 ? -13.236 4.300 7.685 1.00 84.50 100 PHE A N 1
ATOM 795 C CA . PHE A 1 100 ? -14.674 4.265 7.821 1.00 84.50 100 PHE A CA 1
ATOM 796 C C . PHE A 1 100 ? -15.129 4.439 9.272 1.00 84.50 100 PHE A C 1
ATOM 798 O O . PHE A 1 100 ? -16.038 5.224 9.536 1.00 84.50 100 PHE A O 1
ATOM 805 N N . LEU A 1 101 ? -14.499 3.742 10.221 1.00 84.94 101 LEU A N 1
ATOM 806 C CA . LEU A 1 101 ? -14.828 3.896 11.637 1.00 84.94 101 LEU A CA 1
ATOM 807 C C . LEU A 1 101 ? -14.438 5.273 12.172 1.00 84.94 101 LEU A C 1
ATOM 809 O O . LEU A 1 101 ? -15.144 5.798 13.026 1.00 84.94 101 LEU A O 1
ATOM 813 N N . GLU A 1 102 ? -13.352 5.867 11.676 1.00 87.44 102 GLU A N 1
ATOM 814 C CA . GLU A 1 102 ? -12.973 7.241 12.009 1.00 87.44 102 GLU A CA 1
ATOM 815 C C . GLU A 1 102 ? -14.042 8.240 11.540 1.00 87.44 102 GLU A C 1
ATOM 817 O O . GLU A 1 102 ? -14.480 9.082 12.325 1.00 87.44 102 GLU A O 1
ATOM 822 N N . HIS A 1 103 ? -14.538 8.089 10.308 1.00 87.88 103 HIS A N 1
ATOM 823 C CA . HIS A 1 103 ? -15.612 8.922 9.760 1.00 87.88 103 HIS A CA 1
ATOM 824 C C . HIS A 1 103 ? -16.951 8.741 10.495 1.00 87.88 103 HIS A C 1
ATOM 826 O O . HIS A 1 103 ? -17.664 9.709 10.759 1.00 87.88 103 HIS A O 1
ATOM 832 N N . GLU A 1 104 ? -17.311 7.503 10.839 1.00 86.12 104 GLU A N 1
ATOM 833 C CA . GLU A 1 104 ? -18.585 7.186 11.495 1.00 86.12 104 GLU A CA 1
ATOM 834 C C . GLU A 1 104 ? -18.546 7.343 13.024 1.00 86.12 104 GLU A C 1
ATOM 836 O O . GLU A 1 104 ? -19.594 7.270 13.677 1.00 86.12 104 GLU A O 1
ATOM 841 N N . LEU A 1 105 ? -17.373 7.627 13.605 1.00 85.31 105 LEU A N 1
ATOM 842 C CA . LEU A 1 105 ? -17.183 7.795 15.046 1.00 85.31 105 LEU A CA 1
ATOM 843 C C . LEU A 1 105 ? -18.214 8.748 15.683 1.00 85.31 105 LEU A C 1
ATOM 845 O O . LEU A 1 105 ? -18.828 8.344 16.672 1.00 85.31 105 LEU A O 1
ATOM 849 N N . PRO A 1 106 ? -18.518 9.944 15.131 1.00 87.75 106 PRO A N 1
ATOM 850 C CA . PRO A 1 106 ? -19.489 10.858 15.739 1.00 87.75 106 PRO A CA 1
ATOM 851 C C . PRO A 1 106 ? -20.909 10.284 15.835 1.00 87.75 106 PRO A C 1
ATOM 853 O O . PRO A 1 106 ? -21.667 10.658 16.731 1.00 87.75 106 PRO A O 1
ATOM 856 N N . LYS A 1 107 ? -21.292 9.385 14.919 1.00 85.94 107 LYS A N 1
ATOM 857 C CA . LYS A 1 107 ? -22.600 8.717 14.956 1.00 85.94 107 LYS A CA 1
ATOM 858 C C . LYS A 1 107 ? -22.589 7.555 15.942 1.00 85.94 107 LYS A C 1
ATOM 860 O O . LYS A 1 107 ? -23.535 7.415 16.712 1.00 85.94 107 LYS A O 1
ATOM 865 N N . MET A 1 108 ? -21.501 6.779 15.976 1.00 82.44 108 MET A N 1
ATOM 866 C CA . MET A 1 108 ? -21.321 5.714 16.967 1.00 82.44 108 MET A CA 1
ATOM 867 C C . MET A 1 108 ? -21.390 6.262 18.392 1.00 82.44 108 MET A C 1
ATOM 869 O O . MET A 1 108 ? -22.046 5.666 19.241 1.00 82.44 108 MET A O 1
ATOM 873 N N . GLU A 1 109 ? -20.757 7.411 18.645 1.00 85.00 109 GLU A N 1
ATOM 874 C CA . GLU A 1 109 ? -20.700 8.056 19.960 1.00 85.00 109 GLU A CA 1
ATOM 875 C C . GLU A 1 109 ? -22.075 8.369 20.571 1.00 85.00 109 GLU A C 1
ATOM 877 O O . GLU A 1 109 ? -22.149 8.534 21.786 1.00 85.00 109 GLU A O 1
ATOM 882 N N . LYS A 1 110 ? -23.138 8.460 19.759 1.00 86.69 110 LYS A N 1
ATOM 883 C CA . LYS A 1 110 ? -24.517 8.682 20.227 1.00 86.69 110 LYS A CA 1
ATOM 884 C C . LYS A 1 110 ? -25.232 7.391 20.640 1.00 86.69 110 LYS A C 1
ATOM 886 O O . LYS A 1 110 ? -26.249 7.462 21.316 1.00 86.69 110 LYS A O 1
ATOM 891 N N . ILE A 1 111 ? -24.716 6.241 20.207 1.00 84.00 111 ILE A N 1
ATOM 892 C CA . ILE A 1 111 ? -25.345 4.919 20.340 1.00 84.00 111 ILE A CA 1
ATOM 893 C C . ILE A 1 111 ? -24.633 4.073 21.408 1.00 84.00 111 ILE A C 1
ATOM 895 O O . ILE A 1 111 ? -25.265 3.287 22.111 1.00 84.00 111 ILE A O 1
ATOM 899 N N . VAL A 1 112 ? -23.304 4.191 21.527 1.00 84.62 112 VAL A N 1
ATOM 900 C CA . VAL A 1 112 ? -22.513 3.385 22.472 1.00 84.62 112 VAL A CA 1
ATOM 901 C C . VAL A 1 112 ? -22.451 3.978 23.877 1.00 84.62 112 VAL A C 1
ATOM 903 O O . VAL A 1 112 ? -22.486 5.190 24.064 1.00 84.62 112 VAL A O 1
ATOM 906 N N . SER A 1 113 ? -22.265 3.100 24.868 1.00 86.25 113 SER A N 1
ATOM 907 C CA . SER A 1 113 ? -22.008 3.489 26.258 1.00 86.25 113 SER A CA 1
ATOM 908 C C . SER A 1 113 ? -20.747 4.359 26.390 1.00 86.25 113 SER A C 1
ATOM 910 O O . SER A 1 113 ? -19.789 4.191 25.632 1.00 86.25 113 SER A O 1
ATOM 912 N N . ASP A 1 114 ? -20.668 5.221 27.412 1.00 88.06 114 ASP A N 1
ATOM 913 C CA . ASP A 1 114 ? -19.474 6.050 27.675 1.00 88.06 114 ASP A CA 1
ATOM 914 C C . ASP A 1 114 ? -18.189 5.231 27.886 1.00 88.06 114 ASP A C 1
ATOM 916 O O . ASP A 1 114 ? -17.068 5.697 27.643 1.00 88.06 114 ASP A O 1
ATOM 920 N N . ARG A 1 115 ? -18.325 3.989 28.365 1.00 87.81 115 ARG A N 1
ATOM 921 C CA . ARG A 1 115 ? -17.204 3.055 28.506 1.00 87.81 115 ARG A CA 1
ATOM 922 C C . ARG A 1 115 ? -16.705 2.596 27.136 1.00 87.81 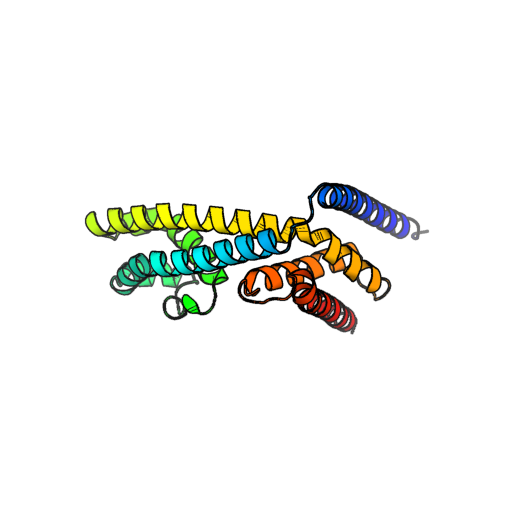115 ARG A C 1
ATOM 924 O O . ARG A 1 115 ? -15.506 2.690 26.867 1.00 87.81 115 ARG A O 1
ATOM 931 N N . ASP A 1 116 ? -17.607 2.130 26.279 1.00 87.25 116 ASP A N 1
ATOM 932 C CA . ASP A 1 116 ? -17.260 1.628 24.947 1.00 87.25 116 ASP A CA 1
ATOM 933 C C . ASP A 1 116 ? -16.806 2.756 24.025 1.00 87.25 116 ASP A C 1
ATOM 935 O O . ASP A 1 116 ? -15.832 2.590 23.295 1.00 87.25 116 ASP A O 1
ATOM 939 N N . LYS A 1 117 ? -17.420 3.938 24.140 1.00 88.12 117 LYS A N 1
ATOM 940 C CA . LYS A 1 117 ? -16.994 5.174 23.476 1.00 88.12 117 LYS A CA 1
ATOM 941 C C . LYS A 1 117 ? -15.524 5.482 23.747 1.00 88.12 117 LYS A C 1
ATOM 943 O O . LYS A 1 117 ? -14.745 5.653 22.810 1.00 88.12 117 LYS A O 1
ATOM 948 N N . ARG A 1 118 ? -15.116 5.510 25.023 1.00 88.88 118 ARG A N 1
ATOM 949 C CA . ARG A 1 118 ? -13.712 5.756 25.404 1.00 88.88 118 ARG A CA 1
ATOM 950 C C . ARG A 1 118 ? -12.779 4.685 24.847 1.00 88.88 118 ARG A C 1
ATOM 952 O O . ARG A 1 118 ? -11.728 5.022 24.302 1.00 88.88 118 ARG A O 1
ATOM 959 N N . LYS A 1 119 ? -13.186 3.415 24.924 1.00 89.50 119 LYS A N 1
ATOM 960 C CA . LYS A 1 119 ? -12.406 2.283 24.409 1.00 89.50 119 LYS A CA 1
ATOM 961 C C . LYS A 1 119 ? -12.218 2.354 22.889 1.00 89.50 119 LYS A C 1
ATOM 963 O O . LYS A 1 119 ? -11.089 2.257 22.419 1.00 89.50 119 LYS A O 1
ATOM 968 N N . ILE A 1 120 ? -13.292 2.573 22.128 1.00 88.69 120 ILE A N 1
ATOM 969 C CA . ILE A 1 120 ? -13.255 2.702 20.663 1.00 88.69 120 ILE A CA 1
ATOM 970 C C . ILE A 1 120 ? -12.388 3.893 20.260 1.00 88.69 120 ILE A C 1
ATOM 972 O O . ILE A 1 120 ? -11.519 3.745 19.407 1.00 88.69 120 ILE A O 1
ATOM 976 N N . LYS A 1 121 ? -12.554 5.048 20.915 1.00 91.19 121 LYS A N 1
ATOM 977 C CA . LYS A 1 121 ? -11.766 6.251 20.621 1.00 91.19 121 LYS A CA 1
ATOM 978 C C . LYS A 1 121 ? -10.269 6.039 20.853 1.00 91.19 121 LYS A C 1
ATOM 980 O O . LYS A 1 121 ? -9.458 6.463 20.032 1.00 91.19 121 LYS A O 1
ATOM 985 N N . GLN A 1 122 ? -9.896 5.366 21.943 1.00 92.88 122 GLN A N 1
ATOM 986 C CA . GLN A 1 122 ? -8.497 5.040 22.225 1.00 92.88 122 GLN A CA 1
ATOM 987 C C . GLN A 1 122 ? -7.916 4.089 21.171 1.00 92.88 122 GLN A C 1
ATOM 989 O O . GLN A 1 122 ? -6.828 4.346 20.656 1.00 92.88 122 GLN A O 1
ATOM 994 N N . ILE A 1 123 ? -8.657 3.036 20.817 1.00 92.75 123 ILE A N 1
ATOM 995 C CA . ILE A 1 123 ? -8.233 2.058 19.810 1.00 92.75 123 ILE A CA 1
ATOM 996 C C . ILE A 1 123 ? -8.106 2.708 18.429 1.00 92.75 123 ILE A C 1
ATOM 998 O O . ILE A 1 123 ? -7.097 2.502 17.762 1.00 92.75 123 ILE A O 1
ATOM 1002 N N . LEU A 1 124 ? -9.084 3.515 18.006 1.00 91.44 124 LEU A N 1
ATOM 1003 C CA . LEU A 1 124 ? -9.042 4.202 16.714 1.00 91.44 124 LEU A CA 1
ATOM 1004 C C . LEU A 1 124 ? -7.883 5.191 16.641 1.00 91.44 124 LEU A C 1
ATOM 1006 O O . LEU A 1 124 ? -7.168 5.204 15.646 1.00 91.44 124 LEU A O 1
ATOM 1010 N N . LYS A 1 125 ? -7.623 5.951 17.712 1.00 94.12 125 LYS A N 1
ATOM 1011 C CA . LYS A 1 125 ? -6.459 6.845 17.770 1.00 94.12 125 LYS A CA 1
ATOM 1012 C C . LYS A 1 125 ? -5.147 6.081 17.566 1.00 94.12 125 LYS A C 1
ATOM 1014 O O . LYS A 1 125 ? -4.264 6.548 16.846 1.00 94.12 125 LYS A O 1
ATOM 1019 N N . GLU A 1 126 ? -5.007 4.911 18.189 1.00 94.69 126 GLU A N 1
ATOM 1020 C CA . GLU A 1 126 ? -3.833 4.061 17.981 1.00 94.69 126 GLU A CA 1
ATOM 1021 C C . GLU A 1 126 ? -3.796 3.476 16.561 1.00 94.69 126 GLU A C 1
ATOM 1023 O O . GLU A 1 126 ? -2.745 3.503 15.920 1.00 94.69 126 GLU A O 1
ATOM 1028 N N . ALA A 1 127 ? -4.931 3.008 16.040 1.00 93.44 127 ALA A N 1
ATOM 1029 C CA . ALA A 1 127 ? -5.036 2.440 14.701 1.00 93.44 127 ALA A CA 1
ATOM 1030 C C . ALA A 1 127 ? -4.666 3.462 13.618 1.00 93.44 127 ALA A C 1
ATOM 1032 O O . ALA A 1 127 ? -3.870 3.148 12.738 1.00 93.44 127 ALA A O 1
ATOM 1033 N N . VAL A 1 128 ? -5.144 4.705 13.719 1.00 93.56 128 VAL A N 1
ATOM 1034 C CA . VAL A 1 128 ? -4.790 5.801 12.802 1.00 93.56 128 VAL A CA 1
ATOM 1035 C C . VAL A 1 128 ? -3.283 6.069 12.824 1.00 93.56 128 VAL A C 1
ATOM 1037 O O . VAL A 1 128 ? -2.657 6.178 11.768 1.00 93.56 128 VAL A O 1
ATOM 1040 N N . LYS A 1 129 ? -2.659 6.085 14.012 1.00 95.19 129 LYS A N 1
ATOM 1041 C CA . LYS A 1 129 ? -1.202 6.250 14.140 1.00 95.19 129 LYS A CA 1
ATOM 1042 C C . LYS A 1 129 ? -0.435 5.108 13.466 1.00 95.19 129 LYS A C 1
ATOM 1044 O O . LYS A 1 129 ? 0.505 5.360 12.713 1.00 95.19 129 LYS A O 1
ATOM 1049 N N . VAL A 1 130 ? -0.824 3.858 13.728 1.00 94.31 130 VAL A N 1
ATOM 1050 C CA . VAL A 1 130 ? -0.178 2.678 13.126 1.00 94.31 130 VAL A CA 1
ATOM 1051 C C . VAL A 1 130 ? -0.355 2.690 11.608 1.00 94.31 130 VAL A C 1
ATOM 1053 O O . VAL A 1 130 ? 0.614 2.472 10.883 1.00 94.31 130 VAL A O 1
ATOM 1056 N N . LYS A 1 131 ? -1.559 2.999 11.124 1.00 93.31 131 LYS A N 1
ATOM 1057 C CA . LYS A 1 131 ? -1.881 3.109 9.701 1.00 93.31 131 LYS A CA 1
ATOM 1058 C C . LYS A 1 131 ? -0.996 4.144 9.009 1.00 93.31 131 LYS A C 1
ATOM 1060 O O . LYS A 1 131 ? -0.350 3.810 8.021 1.00 93.31 131 LYS A O 1
ATOM 1065 N N . SER A 1 132 ? -0.906 5.356 9.556 1.00 94.25 132 SER A N 1
ATOM 1066 C CA . SER A 1 132 ? -0.065 6.422 9.001 1.00 94.25 132 SER A CA 1
ATOM 1067 C C . SER A 1 132 ? 1.412 6.006 8.919 1.00 94.25 132 SER A C 1
ATOM 1069 O O . SER A 1 132 ? 2.051 6.191 7.884 1.00 94.25 132 SER A O 1
ATOM 1071 N N . SER A 1 133 ? 1.936 5.338 9.955 1.00 94.94 133 SER A N 1
ATOM 1072 C CA . SER A 1 133 ? 3.301 4.789 9.932 1.00 94.94 133 SER A CA 1
ATOM 1073 C C . SER A 1 133 ? 3.487 3.721 8.848 1.00 94.94 133 SER A C 1
ATOM 1075 O O . SER A 1 133 ? 4.493 3.735 8.141 1.00 94.94 133 SER A O 1
ATOM 1077 N N . CYS A 1 134 ? 2.521 2.810 8.688 1.00 92.75 134 CYS A N 1
ATOM 1078 C CA . CYS A 1 134 ? 2.567 1.776 7.649 1.00 92.75 134 CYS A CA 1
ATOM 1079 C C . CYS A 1 134 ? 2.561 2.385 6.247 1.00 92.75 134 CYS A C 1
ATOM 1081 O O . CYS A 1 134 ? 3.271 1.914 5.362 1.00 92.75 134 CYS A O 1
ATOM 1083 N N . GLU A 1 135 ? 1.750 3.422 6.038 1.00 92.31 135 GLU A N 1
ATOM 1084 C CA . GLU A 1 135 ? 1.676 4.139 4.769 1.00 92.31 135 GLU A CA 1
ATOM 1085 C C . GLU A 1 135 ? 2.982 4.850 4.438 1.00 92.31 135 GLU A C 1
ATOM 1087 O O . GLU A 1 135 ? 3.418 4.797 3.290 1.00 92.31 135 GLU A O 1
ATOM 1092 N N . ALA A 1 136 ? 3.635 5.451 5.434 1.00 95.50 136 ALA A N 1
ATOM 1093 C CA . ALA A 1 136 ? 4.940 6.077 5.264 1.00 95.50 136 ALA A CA 1
ATOM 1094 C C . ALA A 1 136 ? 6.024 5.052 4.886 1.00 95.50 136 ALA A C 1
ATOM 1096 O O . ALA A 1 136 ? 6.749 5.262 3.912 1.00 95.50 136 ALA A O 1
ATOM 1097 N N . ASP A 1 137 ? 6.100 3.918 5.590 1.00 96.19 137 ASP A N 1
ATOM 1098 C CA . ASP A 1 137 ? 7.053 2.846 5.267 1.00 96.19 137 ASP A CA 1
ATOM 1099 C C . ASP A 1 137 ? 6.782 2.250 3.874 1.00 96.19 137 ASP A C 1
ATOM 1101 O O . ASP A 1 137 ? 7.703 2.060 3.075 1.00 96.19 137 ASP A O 1
ATOM 1105 N N . ARG A 1 138 ? 5.508 2.014 3.541 1.00 95.19 138 ARG A N 1
ATOM 1106 C CA . ARG A 1 138 ? 5.085 1.535 2.219 1.00 95.19 138 ARG A CA 1
ATOM 1107 C C . ARG A 1 138 ? 5.464 2.519 1.119 1.00 95.19 138 ARG A C 1
ATOM 1109 O O . ARG A 1 138 ? 6.004 2.102 0.097 1.00 95.19 138 ARG A O 1
ATOM 1116 N N . LYS A 1 139 ? 5.209 3.812 1.333 1.00 95.50 139 LYS A N 1
ATOM 1117 C CA . LYS A 1 139 ? 5.577 4.887 0.408 1.00 95.50 139 LYS A CA 1
ATOM 1118 C C . LYS A 1 139 ? 7.089 4.916 0.194 1.00 95.50 139 LYS A C 1
ATOM 1120 O O . LYS A 1 139 ? 7.519 4.852 -0.952 1.00 95.50 139 LYS A O 1
ATOM 1125 N N . LYS A 1 140 ? 7.885 4.873 1.267 1.00 96.81 140 LYS A N 1
ATOM 1126 C CA . LYS A 1 140 ? 9.354 4.824 1.187 1.00 96.81 140 LYS A CA 1
ATOM 1127 C C . LYS A 1 140 ? 9.849 3.617 0.382 1.00 96.81 140 LYS A C 1
ATOM 1129 O O . LYS A 1 140 ? 10.724 3.758 -0.470 1.00 96.81 140 LYS A O 1
ATOM 1134 N N . MET A 1 141 ? 9.272 2.437 0.619 1.00 96.69 141 MET A N 1
ATOM 1135 C CA . MET A 1 141 ? 9.627 1.221 -0.116 1.00 96.69 141 MET A CA 1
ATOM 1136 C C . MET A 1 141 ? 9.252 1.309 -1.604 1.00 96.69 141 MET A C 1
ATOM 1138 O O . MET A 1 141 ? 10.019 0.857 -2.456 1.00 96.69 141 MET A O 1
ATOM 1142 N N . MET A 1 142 ? 8.104 1.911 -1.928 1.00 96.94 142 MET A N 1
ATOM 1143 C CA . MET A 1 142 ? 7.694 2.155 -3.313 1.00 96.94 142 MET A CA 1
ATOM 1144 C C . MET A 1 142 ? 8.614 3.157 -4.013 1.00 96.94 142 MET A C 1
ATOM 1146 O O . MET A 1 142 ? 9.128 2.842 -5.083 1.00 96.94 142 MET A O 1
ATOM 1150 N N . GLU A 1 143 ? 8.843 4.328 -3.415 1.00 96.06 143 GLU A N 1
ATOM 1151 C CA . GLU A 1 143 ? 9.616 5.431 -4.004 1.00 96.06 143 GLU A CA 1
ATOM 1152 C C . GLU A 1 143 ? 11.032 4.998 -4.389 1.00 96.06 143 GLU A C 1
ATOM 1154 O O . GLU A 1 143 ? 11.467 5.246 -5.514 1.00 96.06 143 GLU A O 1
ATOM 1159 N N . ALA A 1 144 ? 11.704 4.239 -3.519 1.00 96.94 144 ALA A N 1
ATOM 1160 C CA . ALA A 1 144 ? 13.030 3.690 -3.797 1.00 96.94 144 ALA A CA 1
ATOM 1161 C C . ALA A 1 144 ? 13.074 2.729 -5.004 1.00 96.94 144 ALA A C 1
ATOM 1163 O O . ALA A 1 144 ? 14.147 2.443 -5.537 1.00 96.94 144 ALA A O 1
ATOM 1164 N N . ASN A 1 145 ? 11.918 2.222 -5.445 1.00 97.25 145 ASN A N 1
ATOM 1165 C CA . ASN A 1 145 ? 11.788 1.240 -6.519 1.00 97.25 145 ASN A CA 1
ATOM 1166 C C . ASN A 1 145 ? 11.045 1.771 -7.760 1.00 97.25 145 ASN A C 1
ATOM 1168 O O . ASN A 1 145 ? 10.904 1.032 -8.735 1.00 97.25 145 ASN A O 1
ATOM 1172 N N . LEU A 1 146 ? 10.624 3.041 -7.803 1.00 97.06 146 LEU A N 1
ATOM 1173 C CA . LEU A 1 146 ? 9.919 3.600 -8.973 1.00 97.06 146 LEU A CA 1
ATOM 1174 C C . LEU A 1 146 ? 10.785 3.590 -10.245 1.00 97.06 146 LEU A C 1
ATOM 1176 O O . LEU A 1 146 ? 10.296 3.334 -11.345 1.00 97.06 146 LEU A O 1
ATOM 1180 N N . ARG A 1 147 ? 12.106 3.759 -10.103 1.00 97.06 147 ARG A N 1
ATOM 1181 C CA . ARG A 1 147 ? 13.064 3.647 -11.221 1.00 97.06 147 ARG A CA 1
ATOM 1182 C C . ARG A 1 147 ? 13.013 2.272 -11.898 1.00 97.06 147 ARG A C 1
ATOM 1184 O O . ARG A 1 147 ? 13.162 2.180 -13.118 1.00 97.06 147 ARG A O 1
ATOM 1191 N N . LEU A 1 148 ? 12.765 1.211 -11.124 1.00 97.19 148 LEU A N 1
ATOM 1192 C CA . LEU A 1 148 ? 12.613 -0.147 -11.646 1.00 97.19 148 LEU A CA 1
ATOM 1193 C C . LEU A 1 148 ? 11.385 -0.238 -12.557 1.00 97.19 148 LEU A C 1
ATOM 1195 O O . LEU A 1 148 ? 11.488 -0.789 -13.652 1.00 97.19 148 LEU A O 1
ATOM 1199 N N . VAL A 1 149 ? 10.257 0.351 -12.149 1.00 97.81 149 VAL A N 1
ATOM 1200 C CA . VAL A 1 149 ? 9.022 0.377 -12.949 1.00 97.81 149 VAL A CA 1
ATOM 1201 C C . VAL A 1 149 ? 9.264 1.042 -14.294 1.00 97.81 149 VAL A C 1
ATOM 1203 O O . VAL A 1 149 ? 8.981 0.436 -15.325 1.00 97.81 149 VAL A O 1
ATOM 1206 N N . VAL A 1 150 ? 9.868 2.233 -14.301 1.00 96.75 150 VAL A N 1
ATOM 1207 C CA . VAL A 1 150 ? 10.183 2.954 -15.544 1.00 96.75 150 VAL A CA 1
ATOM 1208 C C . VAL A 1 150 ? 11.081 2.114 -16.459 1.00 96.75 150 VAL A C 1
ATOM 1210 O O . VAL A 1 150 ? 10.847 2.051 -17.667 1.00 96.75 150 VAL A O 1
ATOM 1213 N N . SER A 1 151 ? 12.079 1.419 -15.898 1.00 96.88 151 SER A N 1
ATOM 1214 C CA . SER A 1 151 ? 12.980 0.548 -16.670 1.00 96.88 151 SER A CA 1
ATOM 1215 C C . SER A 1 151 ? 12.261 -0.633 -17.340 1.00 96.88 151 SER A C 1
ATOM 1217 O O . SER A 1 151 ? 12.675 -1.081 -18.412 1.00 96.88 151 SER A O 1
ATOM 1219 N N . PHE A 1 152 ? 11.176 -1.126 -16.732 1.00 97.31 152 PHE A N 1
ATOM 1220 C CA . PHE A 1 152 ? 10.311 -2.133 -17.333 1.00 97.31 152 PHE A CA 1
ATOM 1221 C C . PHE A 1 152 ? 9.357 -1.509 -18.344 1.00 97.31 152 PHE A C 1
ATOM 1223 O O . PHE A 1 152 ? 9.338 -1.972 -19.478 1.00 97.31 152 PHE A O 1
ATOM 1230 N N . ALA A 1 153 ? 8.628 -0.452 -17.980 1.00 96.25 153 ALA A N 1
ATOM 1231 C CA . ALA A 1 153 ? 7.630 0.197 -18.831 1.00 96.25 153 ALA A CA 1
ATOM 1232 C C . ALA A 1 153 ? 8.204 0.605 -20.198 1.00 96.25 153 ALA A C 1
ATOM 1234 O O . ALA A 1 153 ? 7.593 0.322 -21.226 1.00 96.25 153 ALA A O 1
ATOM 1235 N N . LYS A 1 154 ? 9.435 1.140 -20.233 1.00 95.94 154 LYS A N 1
ATOM 1236 C CA . LYS A 1 154 ? 10.148 1.485 -21.479 1.00 95.94 154 LYS A CA 1
ATOM 1237 C C . LYS A 1 154 ? 10.304 0.321 -22.469 1.00 95.94 154 LYS A C 1
ATOM 1239 O O . LYS A 1 154 ? 10.435 0.569 -23.657 1.00 95.94 154 LYS A O 1
ATOM 1244 N N . LYS A 1 155 ? 10.298 -0.936 -22.009 1.00 95.56 155 LYS A N 1
ATOM 1245 C CA . LYS A 1 155 ? 10.409 -2.135 -22.869 1.00 95.56 155 LYS A CA 1
ATOM 1246 C C . LYS A 1 155 ? 9.068 -2.578 -23.464 1.00 95.56 155 LYS A C 1
ATOM 1248 O O . LYS A 1 155 ? 9.042 -3.457 -24.322 1.00 95.56 155 LYS A O 1
ATOM 1253 N N . TYR A 1 156 ? 7.966 -2.026 -22.964 1.00 94.31 156 TYR A N 1
ATOM 1254 C CA . TYR A 1 156 ? 6.596 -2.378 -23.340 1.00 94.31 156 TYR A CA 1
ATOM 1255 C C . TYR A 1 156 ? 5.910 -1.272 -24.161 1.00 94.31 156 TYR A C 1
ATOM 1257 O O . TYR A 1 156 ? 4.748 -1.428 -24.527 1.00 94.31 156 TYR A O 1
ATOM 1265 N N . THR A 1 157 ? 6.620 -0.183 -24.475 1.00 92.06 157 THR A N 1
ATOM 1266 C CA . THR A 1 157 ? 6.143 0.886 -25.365 1.00 92.06 157 THR A CA 1
ATOM 1267 C C . THR A 1 157 ? 5.953 0.386 -26.801 1.00 92.06 157 THR A C 1
ATOM 1269 O O . THR A 1 157 ? 6.411 -0.699 -27.167 1.00 92.06 157 THR A O 1
ATOM 1272 N N . GLY A 1 158 ? 5.245 1.168 -27.624 1.00 88.94 158 GLY A N 1
ATOM 1273 C CA . GLY A 1 158 ? 4.977 0.821 -29.027 1.00 88.94 158 GLY A CA 1
ATOM 1274 C C . GLY A 1 158 ? 3.924 -0.277 -29.214 1.00 88.94 158 GLY A C 1
ATOM 1275 O O . GLY A 1 158 ? 3.848 -0.878 -30.278 1.00 88.94 158 GLY A O 1
ATOM 1276 N N . ARG A 1 159 ? 3.119 -0.561 -28.180 1.00 89.88 159 ARG A N 1
ATOM 1277 C CA . ARG A 1 159 ? 2.085 -1.616 -28.172 1.00 89.88 159 ARG A CA 1
ATOM 1278 C C . ARG A 1 159 ? 0.664 -1.065 -28.002 1.00 89.88 159 ARG A C 1
ATOM 1280 O O . ARG A 1 159 ? -0.183 -1.734 -27.424 1.00 89.88 159 ARG A O 1
ATOM 1287 N N . GLY A 1 160 ? 0.431 0.174 -28.440 1.00 86.75 160 GLY A N 1
ATOM 1288 C CA . GLY A 1 160 ? -0.872 0.848 -28.340 1.00 86.75 160 GLY A CA 1
ATOM 1289 C C . GLY A 1 160 ? -1.201 1.457 -26.970 1.00 86.75 160 GLY A C 1
ATOM 1290 O O . GLY A 1 160 ? -2.255 2.057 -26.831 1.00 86.75 160 GLY A O 1
ATOM 1291 N N . VAL A 1 161 ? -0.302 1.345 -25.985 1.00 90.31 161 VAL A N 1
ATOM 1292 C CA . VAL A 1 161 ? -0.439 1.936 -24.641 1.00 90.31 161 VAL A CA 1
ATOM 1293 C C . VAL A 1 161 ? 0.597 3.046 -24.467 1.00 90.31 161 VAL A C 1
ATOM 1295 O O . VAL A 1 161 ? 1.769 2.852 -24.820 1.00 90.31 161 VAL A O 1
ATOM 1298 N N . SER A 1 162 ? 0.199 4.194 -23.910 1.00 91.94 162 SER A N 1
ATOM 1299 C CA . SER A 1 162 ? 1.125 5.299 -23.644 1.00 91.94 162 SER A CA 1
ATOM 1300 C C . SER A 1 162 ? 2.163 4.920 -22.575 1.00 91.94 162 SER A C 1
ATOM 1302 O O . SER A 1 162 ? 1.918 4.087 -21.698 1.00 91.94 162 SER A O 1
ATOM 1304 N N . LEU A 1 163 ? 3.349 5.542 -22.609 1.00 92.12 163 LEU A N 1
ATOM 1305 C CA . LEU A 1 163 ? 4.366 5.302 -21.577 1.00 92.12 163 LEU A CA 1
ATOM 1306 C C . LEU A 1 163 ? 3.874 5.723 -20.180 1.00 92.12 163 LEU A C 1
ATOM 1308 O O . LEU A 1 163 ? 4.209 5.052 -19.206 1.00 92.12 163 LEU A O 1
ATOM 1312 N N . SER A 1 164 ? 3.086 6.799 -20.085 1.00 93.06 164 SER A N 1
ATOM 1313 C CA . SER A 1 164 ? 2.491 7.254 -18.821 1.00 93.06 164 SER A CA 1
ATOM 1314 C C . SER A 1 164 ? 1.602 6.168 -18.218 1.00 93.06 164 SER A C 1
ATOM 1316 O O . SER A 1 164 ? 1.810 5.775 -17.070 1.00 93.06 164 SER A O 1
ATOM 1318 N N . ASP A 1 165 ? 0.695 5.599 -19.015 1.00 93.31 165 ASP A N 1
ATOM 1319 C CA . ASP A 1 165 ? -0.231 4.559 -18.554 1.00 93.31 165 ASP A CA 1
ATOM 1320 C C . ASP A 1 165 ? 0.511 3.278 -18.167 1.00 93.31 165 ASP A C 1
ATOM 1322 O O . ASP A 1 165 ? 0.239 2.690 -17.121 1.00 93.31 165 ASP A O 1
ATOM 1326 N N . LEU A 1 166 ? 1.524 2.878 -18.947 1.00 95.25 166 LEU A N 1
ATOM 1327 C CA . LEU A 1 166 ? 2.394 1.755 -18.588 1.00 95.25 166 LEU A CA 1
ATOM 1328 C C . LEU A 1 166 ? 3.107 2.003 -17.250 1.00 95.25 166 LEU A C 1
ATOM 1330 O O . LEU A 1 166 ? 3.209 1.092 -16.430 1.00 95.25 166 LEU A O 1
ATOM 1334 N N . ILE A 1 167 ? 3.601 3.219 -16.999 1.00 95.81 167 ILE A N 1
ATOM 1335 C CA . ILE A 1 167 ? 4.216 3.569 -15.712 1.00 95.81 167 ILE A CA 1
ATOM 1336 C C . ILE A 1 167 ? 3.184 3.481 -14.583 1.00 95.81 167 ILE A C 1
ATOM 1338 O O . ILE A 1 167 ? 3.494 2.894 -13.546 1.00 95.81 167 ILE A O 1
ATOM 1342 N N . GLN A 1 168 ? 1.968 4.003 -14.769 1.00 95.31 168 GLN A N 1
ATOM 1343 C CA . GLN A 1 168 ? 0.913 3.929 -13.751 1.00 95.31 168 GLN A CA 1
ATOM 1344 C C . GLN A 1 168 ? 0.543 2.478 -13.421 1.00 95.31 168 GLN A C 1
ATOM 1346 O O . GLN A 1 168 ? 0.547 2.080 -12.254 1.00 95.31 168 GLN A O 1
ATOM 1351 N N . GLU A 1 169 ? 0.331 1.646 -14.435 1.00 96.25 169 GLU A N 1
ATOM 1352 C CA . GLU A 1 169 ? -0.006 0.231 -14.257 1.00 96.25 169 GLU A CA 1
ATOM 1353 C C . GLU A 1 169 ? 1.154 -0.571 -13.661 1.00 96.25 169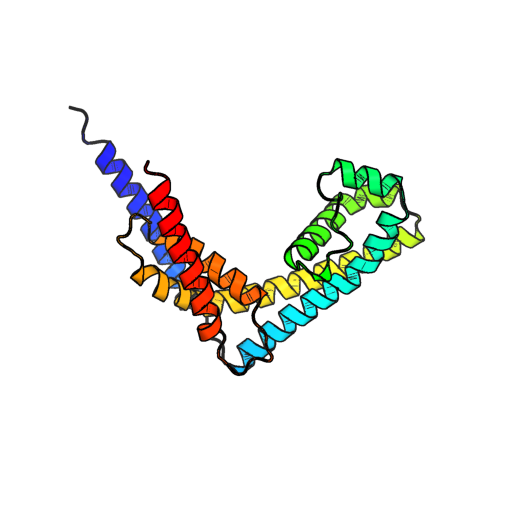 GLU A C 1
ATOM 1355 O O . GLU A 1 169 ? 0.978 -1.390 -12.751 1.00 96.25 169 GLU A O 1
ATOM 1360 N N . GLY A 1 170 ? 2.381 -0.272 -14.082 1.00 97.75 170 GLY A N 1
ATOM 1361 C CA . GLY A 1 170 ? 3.585 -0.809 -13.463 1.00 97.75 170 GLY A CA 1
ATOM 1362 C C . GLY A 1 170 ? 3.718 -0.410 -11.988 1.00 97.75 170 GLY A C 1
ATOM 1363 O O . GLY A 1 170 ? 4.086 -1.253 -11.165 1.00 97.75 170 GLY A O 1
ATOM 1364 N N . ASN A 1 171 ? 3.361 0.827 -11.625 1.00 97.31 171 ASN A N 1
ATOM 1365 C CA . ASN A 1 171 ? 3.347 1.311 -10.241 1.00 97.31 171 ASN A CA 1
ATOM 1366 C C . ASN A 1 171 ? 2.276 0.594 -9.407 1.00 97.31 171 ASN A C 1
ATOM 1368 O O . ASN A 1 171 ? 2.538 0.254 -8.251 1.00 97.31 171 ASN A O 1
ATOM 1372 N N . ILE A 1 172 ? 1.112 0.281 -9.988 1.00 95.56 172 ILE A N 1
ATOM 1373 C CA . ILE A 1 172 ? 0.085 -0.565 -9.358 1.00 95.56 172 ILE A CA 1
ATOM 1374 C C . ILE A 1 172 ? 0.631 -1.984 -9.120 1.00 95.56 172 ILE A C 1
ATOM 1376 O O . ILE A 1 172 ? 0.441 -2.556 -8.040 1.00 95.56 172 ILE A O 1
ATOM 1380 N N . GLY A 1 173 ? 1.355 -2.552 -10.089 1.00 97.19 173 GLY A N 1
ATOM 1381 C CA . GLY A 1 173 ? 2.063 -3.827 -9.933 1.00 97.19 173 GLY A CA 1
ATOM 1382 C C . GLY A 1 173 ? 3.095 -3.795 -8.799 1.00 97.19 173 GLY A C 1
ATOM 1383 O O . GLY A 1 173 ? 3.081 -4.659 -7.921 1.00 97.19 173 GLY A O 1
ATOM 1384 N N . LEU A 1 174 ? 3.949 -2.769 -8.763 1.00 97.88 174 LEU A N 1
ATOM 1385 C CA . LEU A 1 174 ? 4.940 -2.558 -7.703 1.00 97.88 174 LEU A CA 1
ATOM 1386 C C . LEU A 1 174 ? 4.283 -2.423 -6.323 1.00 97.88 174 LEU A C 1
ATOM 1388 O O . LEU A 1 174 ? 4.713 -3.059 -5.365 1.00 97.88 174 LEU A O 1
ATOM 1392 N N . SER A 1 175 ? 3.221 -1.627 -6.237 1.00 95.31 175 SER A N 1
ATOM 1393 C CA . SER A 1 175 ? 2.388 -1.444 -5.049 1.00 95.31 175 SER A CA 1
ATOM 1394 C C . SER A 1 175 ? 1.916 -2.796 -4.486 1.00 95.31 175 SER A C 1
ATOM 1396 O O . SER A 1 175 ? 2.150 -3.096 -3.315 1.00 95.31 175 SER A O 1
ATOM 1398 N N . ARG A 1 176 ? 1.373 -3.677 -5.342 1.00 93.94 176 ARG A N 1
ATOM 1399 C CA . ARG A 1 176 ? 0.977 -5.047 -4.953 1.00 93.94 176 ARG A CA 1
ATOM 1400 C C . ARG A 1 176 ? 2.160 -5.899 -4.489 1.00 93.94 176 ARG A C 1
ATOM 1402 O O . ARG A 1 176 ? 1.998 -6.714 -3.580 1.00 93.94 176 ARG A O 1
ATOM 1409 N N . ALA A 1 177 ? 3.334 -5.725 -5.096 1.00 95.81 177 ALA A N 1
ATOM 1410 C CA . ALA A 1 177 ? 4.544 -6.420 -4.671 1.00 95.81 177 ALA A CA 1
ATOM 1411 C C . ALA A 1 177 ? 4.966 -6.001 -3.257 1.00 95.81 177 ALA A C 1
ATOM 1413 O O . ALA A 1 177 ? 5.253 -6.871 -2.439 1.00 95.81 177 ALA A O 1
ATOM 1414 N N . VAL A 1 178 ? 4.956 -4.699 -2.946 1.00 95.38 178 VAL A N 1
ATOM 1415 C CA . VAL A 1 178 ? 5.252 -4.190 -1.594 1.00 95.38 178 VAL A CA 1
ATOM 1416 C C . VAL A 1 178 ? 4.297 -4.799 -0.571 1.00 95.38 178 VAL A C 1
ATOM 1418 O O . VAL A 1 178 ? 4.723 -5.233 0.497 1.00 95.38 178 VAL A O 1
ATOM 1421 N N . ASP A 1 179 ? 3.012 -4.905 -0.911 1.00 90.62 179 ASP A N 1
ATOM 1422 C CA . ASP A 1 179 ? 2.013 -5.423 0.019 1.00 90.62 179 ASP A CA 1
ATOM 1423 C C . ASP A 1 179 ? 2.165 -6.914 0.346 1.00 90.62 179 ASP A C 1
ATOM 1425 O O . ASP A 1 179 ? 1.702 -7.340 1.409 1.00 90.62 179 ASP A O 1
ATOM 1429 N N . LYS A 1 180 ? 2.801 -7.688 -0.541 1.00 90.50 180 LYS A N 1
ATOM 1430 C CA . LYS A 1 180 ? 2.917 -9.154 -0.455 1.00 90.50 180 LYS A CA 1
ATOM 1431 C C . LYS A 1 180 ? 4.338 -9.659 -0.208 1.00 90.50 180 LYS A C 1
ATOM 1433 O O . LYS A 1 180 ? 4.516 -10.859 0.001 1.00 90.50 180 LYS A O 1
ATOM 1438 N N . PHE A 1 181 ? 5.342 -8.789 -0.254 1.00 93.81 181 PHE A N 1
ATOM 1439 C CA . PHE A 1 181 ? 6.730 -9.194 -0.086 1.00 93.81 181 PHE A CA 1
ATOM 1440 C C . PHE A 1 181 ? 6.987 -9.738 1.323 1.00 93.81 181 PHE A C 1
ATOM 1442 O O . PHE A 1 181 ? 6.602 -9.131 2.323 1.00 93.81 181 PHE A O 1
ATOM 1449 N N . ASP A 1 182 ? 7.656 -10.890 1.406 1.00 91.38 182 ASP A N 1
ATOM 1450 C CA . ASP A 1 182 ? 8.033 -11.482 2.685 1.00 91.38 182 ASP A CA 1
ATOM 1451 C C . ASP A 1 182 ? 9.468 -11.106 3.052 1.00 91.38 182 ASP A C 1
ATOM 1453 O O . ASP A 1 182 ? 10.420 -11.520 2.393 1.00 91.38 182 ASP A O 1
ATOM 1457 N N . TYR A 1 183 ? 9.626 -10.373 4.155 1.00 91.31 183 TYR A N 1
ATOM 1458 C CA . TYR A 1 183 ? 10.927 -9.930 4.665 1.00 91.31 183 TYR A CA 1
ATOM 1459 C C . TYR A 1 183 ? 11.852 -11.087 5.077 1.00 91.31 183 TYR A C 1
ATOM 1461 O O . TYR A 1 183 ? 13.048 -10.886 5.278 1.00 91.31 183 TYR A O 1
ATOM 1469 N N . LYS A 1 184 ? 11.305 -12.295 5.263 1.00 91.62 184 LYS A N 1
ATOM 1470 C CA . LYS A 1 184 ? 12.085 -13.504 5.563 1.00 91.62 184 LYS A CA 1
ATOM 1471 C C . LYS A 1 184 ? 12.754 -14.096 4.321 1.00 91.62 184 LYS A C 1
ATOM 1473 O O . LYS A 1 184 ? 13.595 -14.977 4.458 1.00 91.62 184 LYS A O 1
ATOM 1478 N N . CYS A 1 185 ? 12.379 -13.641 3.126 1.00 84.50 185 CYS A N 1
ATOM 1479 C CA . CYS A 1 185 ? 12.983 -14.104 1.889 1.00 84.50 185 CYS A CA 1
ATOM 1480 C C . CYS A 1 185 ? 14.433 -13.616 1.778 1.00 84.50 185 CYS A C 1
ATOM 1482 O O . CYS A 1 185 ? 14.745 -12.462 2.057 1.00 84.50 185 CYS A O 1
ATOM 1484 N N . GLU A 1 186 ? 15.323 -14.482 1.301 1.00 85.38 186 GLU A N 1
ATOM 1485 C CA . GLU A 1 186 ? 16.732 -14.135 1.090 1.00 85.38 186 GLU A CA 1
ATOM 1486 C C . GLU A 1 186 ? 16.979 -13.353 -0.210 1.00 85.38 186 GLU A C 1
ATOM 1488 O O . GLU A 1 186 ? 18.080 -12.834 -0.423 1.00 85.38 186 GLU A O 1
ATOM 1493 N N . LYS A 1 187 ? 15.975 -13.257 -1.092 1.00 90.50 187 LYS A N 1
ATOM 1494 C CA . LYS A 1 187 ? 16.067 -12.566 -2.386 1.00 90.50 187 LYS A CA 1
ATOM 1495 C C . LYS A 1 187 ? 15.820 -11.063 -2.230 1.00 90.50 187 LYS A C 1
ATOM 1497 O O . LYS A 1 187 ? 15.047 -10.636 -1.379 1.00 90.50 187 LYS A O 1
ATOM 1502 N N . ARG A 1 188 ? 16.446 -10.264 -3.102 1.00 94.81 188 ARG A N 1
ATOM 1503 C CA . ARG A 1 188 ? 16.196 -8.816 -3.208 1.00 94.81 188 ARG A CA 1
ATOM 1504 C C . ARG A 1 188 ? 14.736 -8.536 -3.554 1.00 94.81 188 ARG A C 1
ATOM 1506 O O . ARG A 1 188 ? 14.138 -9.273 -4.348 1.00 94.81 188 ARG A O 1
ATOM 1513 N N . PHE A 1 189 ? 14.197 -7.436 -3.031 1.00 96.44 189 PHE A N 1
ATOM 1514 C CA . PHE A 1 189 ? 12.831 -7.021 -3.345 1.00 96.44 189 PHE A CA 1
ATOM 1515 C C . PHE A 1 189 ? 12.632 -6.791 -4.850 1.00 96.44 189 PHE A C 1
ATOM 1517 O O . PHE A 1 189 ? 11.620 -7.212 -5.409 1.00 96.44 189 PHE A O 1
ATOM 1524 N N . SER A 1 190 ? 13.626 -6.218 -5.534 1.00 95.94 190 SER A N 1
ATOM 1525 C CA . SER A 1 190 ? 13.595 -5.972 -6.982 1.00 95.94 190 SER A CA 1
ATOM 1526 C C . SER A 1 190 ? 13.306 -7.233 -7.807 1.00 95.94 190 SER A C 1
ATOM 1528 O O . SER A 1 190 ? 12.527 -7.184 -8.765 1.00 95.94 190 SER A O 1
ATOM 1530 N N . THR A 1 191 ? 13.860 -8.383 -7.412 1.00 96.00 191 THR A N 1
ATOM 1531 C CA . THR A 1 191 ? 13.605 -9.679 -8.058 1.00 96.00 191 THR A CA 1
ATOM 1532 C C . THR A 1 191 ? 12.138 -10.081 -7.933 1.00 96.00 191 THR A C 1
ATOM 1534 O O . THR A 1 191 ? 11.525 -10.495 -8.916 1.00 96.00 191 THR A O 1
ATOM 1537 N N . TYR A 1 192 ? 11.560 -9.929 -6.741 1.00 96.25 192 TYR A N 1
ATOM 1538 C CA . TYR A 1 192 ? 10.154 -10.236 -6.483 1.00 96.25 192 TYR A CA 1
ATOM 1539 C C . TYR A 1 192 ? 9.214 -9.259 -7.207 1.00 96.25 192 TYR A C 1
ATOM 1541 O O . TYR A 1 192 ? 8.289 -9.677 -7.906 1.00 96.25 192 TYR A O 1
ATOM 1549 N N . ALA A 1 193 ? 9.489 -7.956 -7.108 1.00 97.44 193 ALA A N 1
ATOM 1550 C CA . ALA A 1 193 ? 8.699 -6.896 -7.729 1.00 97.44 193 ALA A CA 1
ATOM 1551 C C . ALA A 1 193 ? 8.657 -7.008 -9.259 1.00 97.44 193 ALA A C 1
ATOM 1553 O O . ALA A 1 193 ? 7.624 -6.744 -9.870 1.00 97.44 193 ALA A O 1
ATOM 1554 N N . SER A 1 194 ? 9.746 -7.471 -9.880 1.00 97.75 194 SER A N 1
ATOM 1555 C CA . SER A 1 194 ? 9.832 -7.642 -11.333 1.00 97.75 194 SER A CA 1
ATOM 1556 C C . SER A 1 194 ? 8.731 -8.539 -11.911 1.00 97.75 194 SER A C 1
ATOM 1558 O O . SER A 1 194 ? 8.304 -8.317 -13.042 1.00 97.75 194 SER A O 1
ATOM 1560 N N . TRP A 1 195 ? 8.265 -9.558 -11.179 1.00 96.88 195 TRP A N 1
ATOM 1561 C CA . TRP A 1 195 ? 7.162 -10.408 -11.643 1.00 96.88 195 TRP A CA 1
ATOM 1562 C C . TRP A 1 195 ? 5.834 -9.641 -11.659 1.00 96.88 195 TRP A C 1
ATOM 1564 O O . TRP A 1 195 ? 5.163 -9.598 -12.689 1.00 96.88 195 TRP A O 1
ATOM 1574 N N . TRP A 1 196 ? 5.510 -8.954 -10.561 1.00 97.88 196 TRP A N 1
ATOM 1575 C CA . TRP A 1 196 ? 4.281 -8.167 -10.425 1.00 97.88 196 TRP A CA 1
ATOM 1576 C C . TRP A 1 196 ? 4.204 -7.003 -11.415 1.00 97.88 196 TRP A C 1
ATOM 1578 O O . TRP A 1 196 ? 3.142 -6.751 -11.982 1.00 97.88 196 TRP A O 1
ATOM 1588 N N . ILE A 1 197 ? 5.329 -6.319 -11.653 1.00 98.25 197 ILE A N 1
ATOM 1589 C CA . ILE A 1 197 ? 5.411 -5.225 -12.627 1.00 98.25 197 ILE A CA 1
ATOM 1590 C C . ILE A 1 197 ? 5.139 -5.768 -14.034 1.00 98.25 197 ILE A C 1
ATOM 1592 O O . ILE A 1 197 ? 4.251 -5.270 -14.719 1.00 98.25 197 ILE A O 1
ATOM 1596 N N . ARG A 1 198 ? 5.839 -6.831 -14.463 1.00 97.94 198 ARG A N 1
ATOM 1597 C CA . ARG A 1 198 ? 5.613 -7.431 -15.792 1.00 97.94 198 ARG A CA 1
ATOM 1598 C C . ARG A 1 198 ? 4.183 -7.940 -15.964 1.00 97.94 198 ARG A C 1
ATOM 1600 O O . ARG A 1 198 ? 3.620 -7.786 -17.047 1.00 97.94 198 ARG A O 1
ATOM 1607 N N . GLN A 1 199 ? 3.605 -8.534 -14.920 1.00 97.56 199 GLN A N 1
ATOM 1608 C CA . GLN A 1 199 ? 2.228 -9.020 -14.948 1.00 97.56 199 GLN A CA 1
ATOM 1609 C C . GLN A 1 199 ? 1.239 -7.871 -15.178 1.00 97.56 199 GLN A C 1
ATOM 1611 O O . GLN A 1 199 ? 0.365 -7.999 -16.034 1.00 97.56 199 GLN A O 1
ATOM 1616 N N . ALA A 1 200 ? 1.384 -6.759 -14.448 1.00 97.06 200 ALA A N 1
ATOM 1617 C CA . ALA A 1 200 ? 0.522 -5.590 -14.610 1.00 97.06 200 ALA A CA 1
ATOM 1618 C C . ALA A 1 200 ? 0.632 -5.005 -16.026 1.00 97.06 200 ALA A C 1
ATOM 1620 O O . ALA A 1 200 ? -0.378 -4.903 -16.713 1.00 97.06 200 ALA A O 1
ATOM 1621 N N . LEU A 1 201 ? 1.857 -4.762 -16.509 1.00 96.94 201 LEU A N 1
ATOM 1622 C CA . LEU A 1 201 ? 2.101 -4.239 -17.860 1.00 96.94 201 LEU A CA 1
ATOM 1623 C C . LEU A 1 201 ? 1.491 -5.130 -18.953 1.00 96.94 201 LEU A C 1
ATOM 1625 O O . LEU A 1 201 ? 0.826 -4.644 -19.864 1.00 96.94 201 LEU A O 1
ATOM 1629 N N . SER A 1 202 ? 1.699 -6.447 -18.854 1.00 95.88 202 SER A N 1
ATOM 1630 C CA . SER A 1 202 ? 1.185 -7.404 -19.844 1.00 95.88 202 SER A CA 1
ATOM 1631 C C . SER A 1 202 ? -0.342 -7.437 -19.860 1.00 95.88 202 SER A C 1
ATOM 1633 O O . SER A 1 202 ? -0.942 -7.531 -20.930 1.00 95.88 202 SER A O 1
ATOM 1635 N N . ARG A 1 203 ? -0.971 -7.337 -18.682 1.00 95.06 203 ARG A N 1
ATOM 1636 C CA . ARG A 1 203 ? -2.427 -7.278 -18.555 1.00 95.06 203 ARG A CA 1
ATOM 1637 C C . ARG A 1 203 ? -2.994 -6.018 -19.208 1.00 95.06 203 ARG A C 1
ATOM 1639 O O . ARG A 1 203 ? -3.916 -6.140 -19.999 1.00 95.06 203 ARG A O 1
ATOM 1646 N N . THR A 1 204 ? -2.423 -4.846 -18.939 1.00 93.81 204 THR A N 1
ATOM 1647 C CA . THR A 1 204 ? -2.891 -3.572 -19.513 1.00 93.81 204 THR A CA 1
ATOM 1648 C C . THR A 1 204 ? -2.884 -3.588 -21.038 1.00 93.81 204 THR A C 1
ATOM 1650 O O . THR A 1 204 ? -3.851 -3.165 -21.663 1.00 93.81 204 THR A O 1
ATOM 1653 N N . ILE A 1 205 ? -1.827 -4.131 -21.648 1.00 92.50 205 ILE A N 1
ATOM 1654 C CA . ILE A 1 205 ? -1.733 -4.252 -23.111 1.00 92.50 205 ILE A CA 1
ATOM 1655 C C . ILE A 1 205 ? -2.804 -5.206 -23.653 1.00 92.50 205 ILE A C 1
ATOM 1657 O O . ILE A 1 205 ? -3.439 -4.927 -24.670 1.00 92.50 205 ILE A O 1
ATOM 1661 N N . ALA A 1 206 ? -3.025 -6.336 -22.976 1.00 91.38 206 ALA A N 1
ATOM 1662 C CA . ALA A 1 206 ? -4.057 -7.293 -23.364 1.00 91.38 206 ALA A CA 1
ATOM 1663 C C . ALA A 1 206 ? -5.476 -6.714 -23.224 1.00 91.38 206 ALA A C 1
ATOM 1665 O O . ALA A 1 206 ? -6.330 -6.998 -24.059 1.00 91.38 206 ALA A O 1
ATOM 1666 N N . ASP A 1 207 ? -5.723 -5.895 -22.202 1.00 88.69 207 ASP A N 1
ATOM 1667 C CA . ASP A 1 207 ? -7.028 -5.279 -21.963 1.00 88.69 207 ASP A CA 1
ATOM 1668 C C . ASP A 1 207 ? -7.289 -4.139 -22.973 1.00 88.69 207 ASP A C 1
ATOM 1670 O O . ASP A 1 207 ? -8.344 -4.122 -23.603 1.00 88.69 207 ASP A O 1
ATOM 1674 N N . GLN A 1 208 ? -6.318 -3.253 -23.238 1.00 78.31 208 GLN A N 1
ATOM 1675 C CA . GLN A 1 208 ? -6.480 -2.174 -24.230 1.00 78.31 208 GLN A CA 1
ATOM 1676 C C . GLN A 1 208 ? -6.577 -2.683 -25.677 1.00 78.31 208 GLN A C 1
ATOM 1678 O O . GLN A 1 208 ? -7.355 -2.144 -26.461 1.00 78.31 208 GLN A O 1
ATOM 1683 N N . SER A 1 209 ? -5.863 -3.758 -26.031 1.00 72.12 209 SER A N 1
ATOM 1684 C CA . SER A 1 209 ? -6.000 -4.387 -27.358 1.00 72.12 209 SER A CA 1
ATOM 1685 C C . SER A 1 209 ? -7.366 -5.045 -27.594 1.00 72.12 209 SER A C 1
ATOM 1687 O O . SER A 1 209 ? -7.730 -5.280 -28.743 1.00 72.12 209 SER A O 1
ATOM 1689 N N . ARG A 1 210 ? -8.136 -5.336 -26.535 1.00 67.81 210 ARG A N 1
ATOM 1690 C CA . ARG A 1 210 ? -9.498 -5.890 -26.632 1.00 67.81 210 ARG A CA 1
ATOM 1691 C C . ARG A 1 210 ? -10.584 -4.825 -26.744 1.00 67.81 210 ARG A C 1
ATOM 1693 O O . ARG A 1 210 ? -11.639 -5.134 -27.282 1.00 67.81 210 ARG A O 1
ATOM 1700 N N . THR A 1 211 ? -10.341 -3.613 -26.247 1.00 62.69 211 THR A N 1
ATOM 1701 C CA . THR A 1 211 ? -11.302 -2.497 -26.307 1.00 62.69 211 THR A CA 1
ATOM 1702 C C . THR A 1 211 ? -11.491 -1.966 -27.732 1.00 62.69 211 THR A C 1
ATOM 1704 O O . THR A 1 211 ? -12.530 -1.394 -28.038 1.00 62.69 211 THR A O 1
ATOM 1707 N N . ILE A 1 212 ? -10.524 -2.200 -28.627 1.00 52.78 212 ILE A N 1
ATOM 1708 C CA . ILE A 1 212 ? -10.674 -1.970 -30.069 1.00 52.78 212 ILE A CA 1
ATOM 1709 C C . ILE A 1 212 ? -11.266 -3.241 -30.704 1.00 52.78 212 ILE A C 1
ATOM 1711 O O . ILE A 1 212 ? -10.545 -4.024 -31.327 1.00 52.78 212 ILE A O 1
ATOM 1715 N N . ARG A 1 213 ? -12.561 -3.506 -30.499 1.00 43.41 213 ARG A N 1
ATOM 1716 C CA . ARG A 1 213 ? -13.307 -4.499 -31.285 1.00 43.41 213 ARG A CA 1
ATOM 1717 C C . ARG A 1 213 ? -14.809 -4.275 -31.245 1.00 43.41 213 ARG A C 1
ATOM 1719 O O . ARG A 1 213 ? -15.311 -3.900 -30.166 1.00 43.41 213 ARG A O 1
#

Secondary structure (DSSP, 8-state):
---SHHHHHHHHHHHHHHHHHHHHHHHHHHSPPPPHHHHHHHHHHHHHHHHHHHHHHHHHHHHHHH-HHHHHHHHHTTS-SS-GGGTTT-HHHHHHHHHHHHHHHHHHTTTS-HHHHHHHHHHHHHHHHHHHHHHHHHHHHHHTTHHHHHHHHTTS-SSSS-HHHHHHHHHHHHHHHHHH--TT-SS-HHHHHHHHHHHHHHHHHHHHHHH--

Organism: NCBI:txid412755

Foldseek 3Di:
DPDPVVVVVVVVVVVVVVVVVVVVVVQLVPQAADDLVLLLVLLVLLVVLLVLLLVLVLLVVVVQVVDPVSQVVVVVVVLRPDPNVCSVPDSVNSLVVLVVCVVCLVVVCVVDDPVSNVSSVVSSVVSVVSSVVSVVSLVSSLSSCLVVQLVVLVVLPPLQDDSSVLSVQLSVLLSVLSNPDHSPDPDGSSVSSVVSSVVSNVVVSVVVVVVVD

pLDDT: mean 83.58, std 16.31, range [36.72, 98.25]

Sequence (213 aa):
MEDRTEETVHTEEQNSSLSTIGSYLEGIGKTPLLTKEEERELAKRIKEGKQKLIQLMRGPSDIINKNRELLVLFQKGGKLSKNFGDLDRNPDKVREMVDFLEHELPKMEKIVSDRDKRKIKQILKEAVKVKSSCEADRKKMMEANLRLVVSFAKKYTGRGVSLSDLIQEGNIGLSRAVDKFDYKCEKRFSTYASWWIRQALSRTIADQSRTIR

Radius of gyration: 22.18 Å; chains: 1; bounding box: 48×37×74 Å

InterPro domains:
  IPR000943 RNA polymerase sigma-70 [PR00046] (165-178)
  IPR000943 RNA polymerase sigma-70 [PR00046] (189-197)
  IPR007627 RNA polymerase sigma-70 region 2 [PF04542] (141-211)
  IPR009042 RNA polymerase sigma-70 region 1.2 [PF00140] (21-51)
  IPR013325 RNA polymerase sigma factor, region 2 [SSF88946] (21-211)
  IPR014284 RNA polymerase sigma-70-like domain [TIGR02937] (138-210)
  IPR050239 Sigma-70 factor family, RNA polymerase initiation factors [PTHR30603] (10-213)